Protein AF-A0A7S0DV87-F1 (afdb_monomer_lite)

Sequence (218 aa):
MYSRQAENHSQGQARVKGPPFKQASEEVERLWGIASEWQDASKIEAVREDAELAVRAKHALEACFNDISELHGKVDSLYKKAIEPDPELQTYGPAMKEKVLNLHKRYTELKEWSEKLKQNMQEIFLVAKEADEQKKRQRILEEQQMREEEEARQIREKQIEEEMKAKRLQEEEEKKQREEKEKQQYLEHARAKLLEAEERERSTVKGEVTATSSTSAA

Organism: NCBI:txid3032

Structure (mmCIF, N/CA/C/O backbone):
data_AF-A0A7S0DV87-F1
#
_entry.id   AF-A0A7S0DV87-F1
#
loop_
_atom_site.group_PDB
_atom_site.id
_atom_site.type_symbol
_atom_site.label_atom_id
_atom_site.label_alt_id
_atom_site.label_comp_id
_atom_site.label_asym_id
_atom_site.label_entity_id
_atom_site.label_seq_id
_atom_site.pdbx_PDB_ins_code
_atom_site.Cartn_x
_atom_site.Cartn_y
_atom_site.Cartn_z
_atom_site.occupancy
_atom_site.B_iso_or_equiv
_atom_site.auth_seq_id
_atom_site.auth_comp_id
_atom_site.auth_asym_id
_atom_site.auth_atom_id
_atom_site.pdbx_PDB_model_num
ATOM 1 N N . MET A 1 1 ? -17.401 57.621 52.663 1.00 37.25 1 MET A N 1
ATOM 2 C CA . MET A 1 1 ? -15.925 57.683 52.641 1.00 37.25 1 MET A CA 1
ATOM 3 C C . MET A 1 1 ? -15.411 56.405 51.984 1.00 37.25 1 MET A C 1
ATOM 5 O O . MET A 1 1 ? -15.824 55.358 52.451 1.00 37.25 1 MET A O 1
ATOM 9 N N . TYR A 1 2 ? -14.662 56.561 50.875 1.00 34.19 2 TYR A N 1
ATOM 10 C CA . TYR A 1 2 ? -13.618 55.717 50.227 1.00 34.19 2 TYR A CA 1
ATOM 11 C C . TYR A 1 2 ? -13.579 54.191 50.498 1.00 34.19 2 TYR A C 1
ATOM 13 O O . TYR A 1 2 ? -13.732 53.785 51.636 1.00 34.19 2 TYR A O 1
ATOM 21 N N . SER A 1 3 ? -13.269 53.256 49.585 1.00 43.47 3 SER A N 1
ATOM 22 C CA . SER A 1 3 ? -12.732 53.215 48.203 1.00 43.47 3 SER A CA 1
ATOM 23 C C . SER A 1 3 ? -12.896 51.752 47.713 1.00 43.47 3 SER A C 1
ATOM 25 O O . SER A 1 3 ? -12.718 50.843 48.515 1.00 43.47 3 SER A O 1
ATOM 27 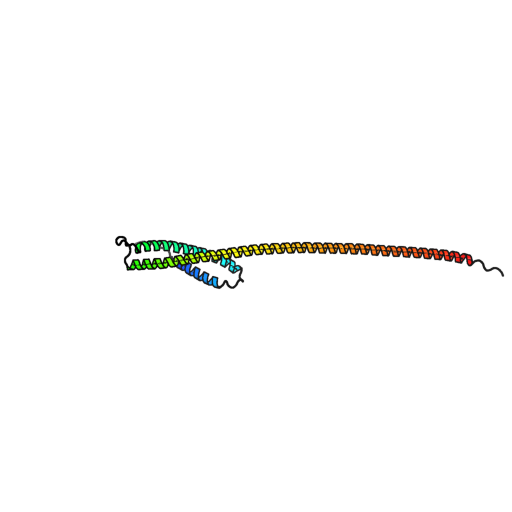N N . ARG A 1 4 ? -13.466 51.466 46.532 1.00 44.84 4 ARG A N 1
ATOM 28 C CA . ARG A 1 4 ? -12.823 51.058 45.250 1.00 44.84 4 ARG A CA 1
ATOM 29 C C . ARG A 1 4 ? -11.641 50.060 45.287 1.00 44.84 4 ARG A C 1
ATOM 31 O O . ARG A 1 4 ? -10.670 50.297 45.989 1.00 44.84 4 ARG A O 1
ATOM 38 N N . GLN A 1 5 ? -11.710 49.133 44.310 1.00 40.84 5 GLN A N 1
ATOM 39 C CA . GLN A 1 5 ? -10.735 48.160 43.752 1.00 40.84 5 GLN A CA 1
ATOM 40 C C . GLN A 1 5 ? -10.934 46.721 44.276 1.00 40.84 5 GLN A C 1
ATOM 42 O O . GLN A 1 5 ? -10.948 46.504 45.475 1.00 40.84 5 GLN A O 1
ATOM 47 N N . ALA A 1 6 ? -11.173 45.698 43.448 1.00 40.41 6 ALA A N 1
ATOM 48 C CA . ALA A 1 6 ? -10.598 45.442 42.129 1.00 40.41 6 ALA A CA 1
ATOM 49 C C . ALA A 1 6 ? -11.609 44.957 41.067 1.00 40.41 6 ALA A C 1
ATOM 51 O O . ALA A 1 6 ? -12.515 44.171 41.336 1.00 40.41 6 ALA A O 1
ATOM 52 N N . GLU A 1 7 ? -11.389 45.440 39.845 1.00 39.19 7 GLU A N 1
ATOM 53 C CA . GLU A 1 7 ? -11.908 44.914 38.586 1.00 39.19 7 GLU A CA 1
ATOM 54 C C . GLU A 1 7 ? -11.130 43.670 38.131 1.00 39.19 7 GLU A C 1
ATOM 56 O O . GLU A 1 7 ? -9.972 43.471 38.499 1.00 39.19 7 GLU A O 1
ATOM 61 N N . ASN A 1 8 ? -11.766 42.961 37.192 1.00 40.41 8 ASN A N 1
ATOM 62 C CA . ASN A 1 8 ? -11.241 41.956 36.266 1.00 40.41 8 ASN A CA 1
ATOM 63 C C . ASN A 1 8 ? -11.082 40.540 36.828 1.00 40.41 8 ASN A C 1
ATOM 65 O O . ASN A 1 8 ? -10.256 40.306 37.698 1.00 40.41 8 ASN A O 1
ATOM 69 N N . HIS A 1 9 ? -11.831 39.588 36.253 1.00 34.78 9 HIS A N 1
ATOM 70 C CA . HIS A 1 9 ? -11.282 38.466 35.474 1.00 34.78 9 HIS A CA 1
ATOM 71 C C . HIS A 1 9 ? -12.406 37.717 34.716 1.00 34.78 9 HIS A C 1
ATOM 73 O O . HIS A 1 9 ? -13.320 37.175 35.325 1.00 34.78 9 HIS A O 1
ATOM 79 N N . SER A 1 10 ? -12.264 37.674 33.379 1.00 36.53 10 SER A N 1
ATOM 80 C CA . SER A 1 10 ? -12.582 36.543 32.478 1.00 36.53 10 SER A CA 1
ATOM 81 C C . SER A 1 10 ? -14.057 36.089 32.411 1.00 36.53 10 SER A C 1
ATOM 83 O O . SER A 1 10 ? -14.534 35.307 33.219 1.00 36.53 10 SER A O 1
ATOM 85 N N . GLN A 1 11 ? -14.867 36.559 31.453 1.00 41.19 11 GLN A N 1
ATOM 86 C CA . GLN A 1 11 ? -14.963 35.995 30.090 1.00 41.19 11 GLN A CA 1
ATOM 87 C C . GLN A 1 11 ? -14.221 34.666 29.894 1.00 41.19 11 GLN A C 1
ATOM 89 O O . GLN A 1 11 ? -13.001 34.633 29.758 1.00 41.19 11 GLN A O 1
ATOM 94 N N . GLY A 1 12 ? -14.988 33.581 29.840 1.00 33.69 12 GLY A N 1
ATOM 95 C CA . GLY A 1 12 ? -14.502 32.243 29.539 1.00 33.69 12 GLY A CA 1
ATOM 96 C C . GLY A 1 12 ? -15.617 31.225 29.724 1.00 33.69 12 GLY A C 1
ATOM 97 O O . GLY A 1 12 ? -15.593 30.451 30.673 1.00 33.69 12 GLY A O 1
ATOM 98 N N . GLN A 1 13 ? -16.622 31.238 28.841 1.00 34.94 13 GLN A N 1
ATOM 99 C CA . GLN A 1 13 ? -17.504 30.082 28.679 1.00 34.94 13 GLN A CA 1
ATOM 100 C C . GLN A 1 13 ? -16.621 28.884 28.315 1.00 34.94 13 GLN A C 1
ATOM 102 O O . GLN A 1 13 ? -16.227 28.712 27.161 1.00 34.94 13 GLN A O 1
ATOM 107 N N . ALA A 1 14 ? -16.277 28.069 29.308 1.00 36.28 14 ALA A N 1
ATOM 108 C CA . ALA A 1 14 ? -15.690 26.769 29.077 1.00 36.28 14 ALA A CA 1
ATOM 109 C C . ALA A 1 14 ? -16.720 25.952 28.288 1.00 36.28 14 ALA A C 1
ATOM 111 O O . ALA A 1 14 ? -17.709 25.471 28.840 1.00 36.28 14 ALA A O 1
ATOM 112 N N . ARG A 1 15 ? -16.509 25.829 26.971 1.00 40.53 15 ARG A N 1
ATOM 113 C CA . ARG A 1 15 ? -17.117 24.773 26.159 1.00 40.53 15 ARG A CA 1
ATOM 114 C C . ARG A 1 15 ? -16.727 23.459 26.824 1.00 40.53 15 ARG A C 1
ATOM 116 O O . ARG A 1 15 ? -15.608 22.980 26.650 1.00 40.53 15 ARG A O 1
ATOM 123 N N . VAL A 1 16 ? -17.635 22.910 27.623 1.00 38.88 16 VAL A N 1
ATOM 124 C CA . VAL A 1 16 ? -17.527 21.556 28.154 1.00 38.88 16 VAL A CA 1
ATOM 125 C C . VAL A 1 16 ? -17.499 20.649 26.930 1.00 38.88 16 VAL A C 1
ATOM 127 O O . VAL A 1 16 ? -18.519 20.460 26.266 1.00 38.88 16 VAL A O 1
ATOM 130 N N . LYS A 1 17 ? -16.303 20.178 26.557 1.00 46.66 17 LYS A N 1
ATOM 131 C CA . LYS A 1 17 ? -16.146 19.144 25.536 1.00 46.66 17 LYS A CA 1
ATOM 132 C C . LYS A 1 17 ? -17.020 17.977 25.988 1.00 46.66 17 LYS A C 1
ATOM 134 O O . LYS A 1 17 ? -16.895 17.521 27.124 1.00 46.66 17 LYS A O 1
ATOM 139 N N . GLY A 1 18 ? -17.966 17.576 25.140 1.00 47.66 18 GLY A N 1
ATOM 140 C CA . GLY A 1 18 ? -18.807 16.415 25.408 1.00 47.66 18 GLY A CA 1
ATOM 141 C C . GLY A 1 18 ? -17.953 15.160 25.634 1.00 47.66 18 GLY A C 1
ATOM 142 O O . GLY A 1 18 ? -16.751 15.184 25.362 1.00 47.66 18 GLY A O 1
ATOM 143 N N . PRO A 1 19 ? -18.552 14.063 26.126 1.00 47.03 19 PRO A N 1
ATOM 144 C CA . PRO A 1 19 ? -17.834 12.810 26.329 1.00 47.03 19 PRO A CA 1
ATOM 145 C C . PRO A 1 19 ? -17.062 12.425 25.054 1.00 47.03 19 PRO A C 1
ATOM 147 O O . PRO A 1 19 ? -17.606 12.631 23.963 1.00 47.03 19 PRO A O 1
ATOM 150 N N . PRO A 1 20 ? -15.851 11.844 25.162 1.00 54.50 20 PRO A N 1
ATOM 151 C CA . PRO A 1 20 ? -15.002 11.490 24.012 1.00 54.50 20 PRO A CA 1
ATOM 152 C C . PRO A 1 20 ? -15.735 10.636 22.964 1.00 54.50 20 PRO A C 1
ATOM 154 O O . PRO A 1 20 ? -15.444 10.709 21.776 1.00 54.50 20 PRO A O 1
ATOM 157 N N . PHE A 1 21 ? -16.782 9.928 23.390 1.00 43.91 21 PHE A N 1
ATOM 158 C CA . PHE A 1 21 ? -17.700 9.171 22.546 1.00 43.91 21 PHE A CA 1
ATOM 159 C C . PHE A 1 21 ? -18.408 9.983 21.452 1.00 43.91 21 PHE A C 1
ATOM 161 O O . PHE A 1 21 ? -18.620 9.458 20.367 1.00 43.91 21 PHE A O 1
ATOM 168 N N . LYS A 1 22 ? -18.790 11.245 21.704 1.00 51.59 22 LYS A N 1
ATOM 169 C CA . LYS A 1 22 ? -19.450 12.065 20.670 1.00 51.59 22 LYS A CA 1
ATOM 170 C C . LYS A 1 22 ? -18.474 12.480 19.577 1.00 51.59 22 LYS A C 1
ATOM 172 O O . LYS A 1 22 ? -18.826 12.409 18.410 1.00 51.59 22 LYS A O 1
ATOM 177 N N . GLN A 1 23 ? -17.250 12.841 19.959 1.00 53.75 23 GLN A N 1
ATOM 178 C CA . GLN A 1 23 ? -16.200 13.165 18.994 1.00 53.75 23 GLN A CA 1
ATOM 179 C C . GLN A 1 23 ? -15.812 11.931 18.178 1.00 53.75 23 GLN A C 1
ATOM 181 O O . GLN A 1 23 ? -15.773 12.008 16.959 1.00 53.75 23 GLN A O 1
ATOM 186 N N . ALA A 1 24 ? -15.651 10.776 18.830 1.00 50.06 24 ALA A N 1
ATOM 187 C CA . ALA A 1 24 ? -15.399 9.516 18.139 1.00 50.06 24 ALA A CA 1
ATOM 188 C C . ALA A 1 24 ? -16.551 9.112 17.200 1.00 50.06 24 ALA A C 1
ATOM 190 O O . ALA A 1 24 ? -16.302 8.656 16.092 1.00 50.06 24 ALA A O 1
ATOM 191 N N . SER A 1 25 ? -17.809 9.310 17.608 1.00 51.94 25 SER A N 1
ATOM 192 C CA . SER A 1 25 ? -18.987 9.009 16.783 1.00 51.94 25 SER A CA 1
ATOM 193 C C . SER A 1 25 ? -19.073 9.898 15.540 1.00 51.94 25 SER A C 1
ATOM 195 O O . SER A 1 25 ? -19.318 9.388 14.452 1.00 51.94 25 SER A O 1
ATOM 197 N N . GLU A 1 26 ? -18.853 11.206 15.690 1.00 60.16 26 GLU A N 1
ATOM 198 C CA . GLU A 1 26 ? -18.841 12.161 14.571 1.00 60.16 26 GLU A CA 1
ATOM 199 C C . GLU A 1 26 ? -17.688 11.863 13.596 1.00 60.16 26 GLU A C 1
ATOM 201 O O . GLU A 1 26 ? -17.836 11.973 12.378 1.00 60.16 26 GLU A O 1
ATOM 206 N N . GLU A 1 27 ? -16.538 11.437 14.120 1.00 56.12 27 GLU A N 1
ATOM 207 C CA . GLU A 1 27 ? -15.368 11.087 13.317 1.00 56.12 27 GLU A CA 1
ATOM 208 C C . GLU A 1 27 ? -15.569 9.755 12.574 1.00 56.12 27 GLU A C 1
ATOM 210 O O . GLU A 1 27 ? -15.249 9.664 11.391 1.00 56.12 27 GLU A O 1
ATOM 215 N N . VAL A 1 28 ? -16.207 8.761 13.203 1.00 56.69 28 VAL A N 1
ATOM 216 C CA . VAL A 1 28 ? -16.588 7.483 12.571 1.00 56.69 28 VAL A CA 1
ATOM 217 C C . VAL A 1 28 ? -17.650 7.666 11.480 1.00 56.69 28 VAL A C 1
ATOM 219 O O . VAL A 1 28 ? -17.510 7.080 10.407 1.00 56.69 28 VAL A O 1
ATOM 222 N N . GLU A 1 29 ? -18.676 8.496 11.692 1.00 59.41 29 GLU A N 1
ATOM 223 C CA . GLU A 1 29 ? -19.675 8.803 10.651 1.00 59.41 29 GLU A CA 1
ATOM 224 C C . GLU A 1 29 ? -19.038 9.490 9.438 1.00 59.41 29 GLU A C 1
ATOM 226 O O . GLU A 1 29 ? -19.327 9.138 8.291 1.00 59.41 29 GLU A O 1
ATOM 231 N N . ARG A 1 30 ? -18.110 10.422 9.678 1.00 62.09 30 ARG A N 1
ATOM 232 C CA . ARG A 1 30 ? -17.349 11.074 8.609 1.00 62.09 30 ARG A CA 1
ATOM 233 C C . ARG A 1 30 ? -16.509 10.069 7.814 1.00 62.09 30 ARG A C 1
ATOM 235 O O . ARG A 1 30 ? -16.471 10.142 6.588 1.00 62.09 30 ARG A O 1
ATOM 242 N N . LEU A 1 31 ? -15.859 9.129 8.496 1.00 56.16 31 LEU A N 1
ATOM 243 C CA . LEU A 1 31 ? -15.045 8.082 7.873 1.00 56.16 31 LEU A CA 1
ATOM 244 C C . LEU A 1 31 ? -15.878 7.103 7.040 1.00 56.16 31 LEU A C 1
ATOM 246 O O . LEU A 1 31 ? -15.435 6.675 5.975 1.00 56.16 31 LEU A O 1
ATOM 250 N N . TRP A 1 32 ? -17.097 6.791 7.484 1.00 57.84 32 TRP A N 1
ATOM 251 C CA . TRP A 1 32 ? -18.027 5.954 6.726 1.00 57.84 32 TRP A CA 1
ATOM 252 C C . TRP A 1 32 ? -18.494 6.633 5.433 1.00 57.84 32 TRP A C 1
ATOM 254 O O . TRP A 1 32 ? -18.591 5.982 4.393 1.00 57.84 32 TRP A O 1
ATOM 264 N N . GLY A 1 33 ? -18.741 7.947 5.475 1.00 54.91 33 GLY A N 1
ATOM 265 C CA . GLY A 1 33 ? -19.060 8.735 4.280 1.00 54.91 33 GLY A CA 1
ATOM 266 C C . GLY A 1 33 ? -17.941 8.678 3.239 1.00 54.91 33 GLY A C 1
ATOM 267 O O . GLY A 1 33 ? -18.203 8.433 2.064 1.00 54.91 33 GLY A O 1
ATOM 268 N N . ILE A 1 34 ? -16.691 8.785 3.690 1.00 56.12 34 ILE A N 1
ATOM 269 C CA . ILE A 1 34 ? -15.511 8.713 2.822 1.00 56.12 34 ILE A CA 1
ATOM 270 C C . ILE A 1 34 ? -15.372 7.315 2.210 1.00 56.12 34 ILE A C 1
ATOM 272 O O . ILE A 1 34 ? -15.187 7.219 1.007 1.00 56.12 34 ILE A O 1
ATOM 276 N N . ALA A 1 35 ? -15.571 6.234 2.974 1.00 51.34 35 ALA A N 1
ATOM 277 C CA . ALA A 1 35 ? -15.495 4.856 2.464 1.00 51.34 35 ALA A CA 1
ATOM 278 C C . ALA A 1 35 ? -16.468 4.555 1.301 1.00 51.34 35 ALA A C 1
ATOM 280 O O . ALA A 1 35 ? -16.217 3.650 0.504 1.00 51.34 35 ALA A O 1
ATOM 281 N N . SER A 1 36 ? -17.564 5.314 1.174 1.00 52.75 36 SER A N 1
ATOM 282 C CA . SER A 1 36 ? -18.517 5.176 0.064 1.00 52.75 36 SER A CA 1
ATOM 283 C C . SER A 1 36 ? -18.034 5.798 -1.256 1.00 52.75 36 SER A C 1
ATOM 285 O O . SER A 1 36 ? -18.487 5.392 -2.323 1.00 52.75 36 SER A O 1
ATOM 287 N N . GLU A 1 37 ? -17.064 6.716 -1.203 1.00 49.81 37 GLU A N 1
ATOM 288 C CA . GLU A 1 37 ? -16.477 7.391 -2.372 1.00 49.81 37 GLU A CA 1
ATOM 289 C C . GLU A 1 37 ? -15.274 6.630 -2.970 1.00 49.81 37 GLU A C 1
ATOM 291 O O . GLU A 1 37 ? -14.732 7.021 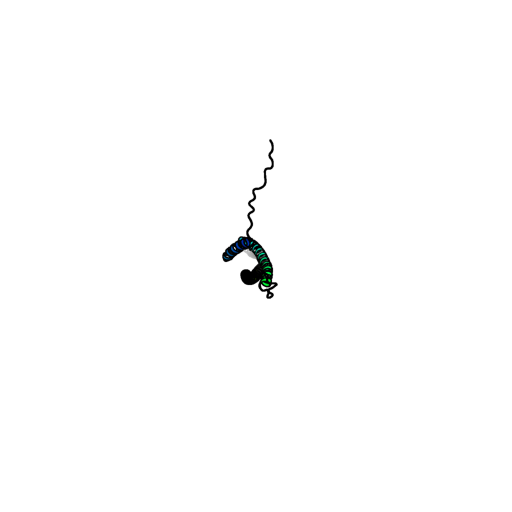-4.001 1.00 49.81 37 GLU A O 1
ATOM 296 N N . TRP A 1 38 ? -14.879 5.494 -2.381 1.00 48.59 38 TRP A N 1
ATOM 297 C CA . TRP A 1 38 ? -13.701 4.697 -2.773 1.00 48.59 38 TRP A CA 1
ATOM 298 C C . TRP A 1 38 ? -13.877 3.916 -4.090 1.00 48.59 38 TRP A C 1
ATOM 300 O O . TRP A 1 38 ? -13.025 3.102 -4.448 1.00 48.59 38 TRP A O 1
ATOM 310 N N . GLN A 1 39 ? -14.972 4.140 -4.824 1.00 51.75 39 GLN A N 1
ATOM 311 C CA . GLN A 1 39 ? -15.222 3.504 -6.121 1.00 51.75 39 GLN A CA 1
ATOM 312 C C . GLN A 1 39 ? -14.532 4.206 -7.304 1.00 51.75 39 GLN A C 1
ATOM 314 O O . GLN A 1 39 ? -14.405 3.582 -8.354 1.00 51.75 39 GLN A O 1
ATOM 319 N N . ASP A 1 40 ? -14.024 5.437 -7.146 1.00 46.81 40 ASP A N 1
ATOM 320 C CA . ASP A 1 40 ? -13.380 6.189 -8.235 1.00 46.81 40 ASP A CA 1
ATOM 321 C C . ASP A 1 40 ? -11.869 6.382 -8.011 1.00 46.81 40 ASP A C 1
ATOM 323 O O . ASP A 1 40 ? -11.399 7.259 -7.287 1.00 46.81 40 ASP A O 1
ATOM 327 N N . ALA A 1 41 ? -11.074 5.552 -8.688 1.00 45.34 41 ALA A N 1
ATOM 328 C CA . ALA A 1 41 ? -9.620 5.442 -8.547 1.00 45.34 41 ALA A CA 1
ATOM 329 C C . ALA A 1 41 ? -8.795 6.579 -9.205 1.00 45.34 41 ALA A C 1
ATOM 331 O O . ALA A 1 41 ? -7.616 6.389 -9.505 1.00 45.34 41 ALA A O 1
ATOM 332 N N . SER A 1 42 ? -9.368 7.762 -9.458 1.00 45.47 42 SER A N 1
ATOM 333 C CA . SER A 1 42 ? -8.743 8.801 -10.298 1.00 45.47 42 SER A CA 1
ATOM 334 C C . SER A 1 42 ? -8.132 10.003 -9.557 1.00 45.47 42 SER A C 1
ATOM 336 O O . SER A 1 42 ? -7.804 11.001 -10.197 1.00 45.47 42 SER A O 1
ATOM 338 N N . LYS A 1 43 ? -7.931 9.953 -8.232 1.00 43.50 43 LYS A N 1
ATOM 339 C CA . LYS A 1 43 ? -7.357 11.081 -7.465 1.00 43.50 43 LYS A CA 1
ATOM 340 C C . LYS A 1 43 ? -6.183 10.656 -6.584 1.00 43.50 43 LYS A C 1
ATOM 342 O O . LYS A 1 43 ? -6.337 10.330 -5.416 1.00 43.50 43 LYS A O 1
ATOM 347 N N . ILE A 1 44 ? -4.980 10.713 -7.145 1.00 44.06 44 ILE A N 1
ATOM 348 C CA . ILE A 1 44 ? -3.723 10.335 -6.474 1.00 44.06 44 ILE A CA 1
ATOM 349 C C . ILE A 1 44 ? -3.370 11.278 -5.298 1.00 44.06 44 ILE A C 1
ATOM 351 O O . ILE A 1 44 ? -2.690 10.855 -4.367 1.00 44.06 44 ILE A O 1
ATOM 355 N N . GLU A 1 45 ? -3.879 12.517 -5.278 1.00 37.06 45 GLU A N 1
ATOM 356 C CA . GLU A 1 45 ? -3.767 13.412 -4.110 1.00 37.06 45 GLU A CA 1
ATOM 357 C C . GLU A 1 45 ? -4.790 13.104 -3.004 1.00 37.06 45 GLU A C 1
ATOM 359 O O . GLU A 1 45 ? -4.438 13.207 -1.830 1.00 37.06 45 GLU A O 1
ATOM 364 N N . ALA A 1 46 ? -5.991 12.618 -3.352 1.00 37.25 46 ALA A N 1
ATOM 365 C CA . ALA A 1 46 ? -6.962 12.137 -2.365 1.00 37.25 46 ALA A CA 1
ATOM 366 C C . ALA A 1 46 ? -6.389 10.936 -1.601 1.00 37.25 46 ALA A C 1
ATOM 368 O O . ALA A 1 46 ? -6.360 10.955 -0.383 1.00 37.25 46 ALA A O 1
ATOM 369 N N . VAL A 1 47 ? -5.736 9.994 -2.294 1.00 45.00 47 VAL A N 1
ATOM 370 C CA . VAL A 1 47 ? -5.103 8.808 -1.678 1.00 45.00 47 VAL A CA 1
ATOM 371 C C . VAL A 1 47 ? -4.080 9.154 -0.578 1.00 45.00 47 VAL A C 1
ATOM 373 O O . VAL A 1 47 ? -3.911 8.381 0.365 1.00 45.00 47 VAL A O 1
ATOM 376 N N . ARG A 1 48 ? -3.389 10.303 -0.656 1.00 43.31 48 ARG A N 1
ATOM 377 C CA . ARG A 1 48 ? -2.404 10.711 0.363 1.00 43.31 48 ARG A CA 1
ATOM 378 C C . ARG A 1 48 ? -3.063 11.348 1.588 1.00 43.31 48 ARG A C 1
ATOM 380 O O . ARG A 1 48 ? -2.700 10.993 2.709 1.00 43.31 48 ARG A O 1
ATOM 387 N N . GLU A 1 49 ? -4.028 12.244 1.387 1.00 46.09 49 GLU A N 1
ATOM 388 C CA . GLU A 1 49 ? -4.835 12.792 2.488 1.00 46.09 49 GLU A CA 1
ATOM 389 C C . GLU A 1 49 ? -5.687 11.696 3.150 1.00 46.09 49 GLU A C 1
ATOM 391 O O . GLU A 1 49 ? -5.785 11.649 4.377 1.00 46.09 49 GLU A O 1
ATOM 396 N N . ASP A 1 50 ? -6.193 10.749 2.360 1.00 58.75 50 ASP A N 1
ATOM 397 C CA . ASP A 1 50 ? -6.970 9.588 2.794 1.00 58.75 50 ASP A CA 1
ATOM 398 C C . ASP A 1 50 ? -6.127 8.606 3.613 1.00 58.75 50 ASP A C 1
ATOM 400 O O . ASP A 1 50 ? -6.620 8.045 4.589 1.00 58.75 50 ASP A O 1
ATOM 404 N N . ALA A 1 51 ? -4.840 8.431 3.293 1.00 61.94 51 ALA A N 1
ATOM 405 C CA . ALA A 1 51 ? -3.933 7.606 4.090 1.00 61.94 51 ALA A CA 1
ATOM 406 C C . ALA A 1 51 ? -3.648 8.228 5.467 1.00 61.94 51 ALA A C 1
ATOM 408 O O . ALA A 1 51 ? -3.701 7.540 6.488 1.00 61.94 51 ALA A O 1
ATOM 409 N N . GLU A 1 52 ? -3.390 9.537 5.531 1.00 63.72 52 GLU A N 1
ATOM 410 C CA . GLU A 1 52 ? -3.214 10.243 6.807 1.00 63.72 52 GLU A CA 1
ATOM 411 C C . GLU A 1 52 ? -4.507 10.271 7.630 1.00 63.72 52 GLU A C 1
ATOM 413 O O . GLU A 1 52 ? -4.477 10.216 8.864 1.00 63.72 52 GLU A O 1
ATOM 418 N N . LEU A 1 53 ? -5.656 10.361 6.963 1.00 67.25 53 LEU A N 1
ATOM 419 C CA . LEU A 1 53 ? -6.968 10.305 7.590 1.00 67.25 53 LEU A CA 1
ATOM 420 C C . LEU A 1 53 ? -7.289 8.888 8.095 1.00 67.25 53 LEU A C 1
ATOM 422 O O . LEU A 1 53 ? -7.762 8.748 9.219 1.00 67.25 53 LEU A O 1
ATOM 426 N N . ALA A 1 54 ? -6.934 7.841 7.347 1.00 69.12 54 ALA A N 1
ATOM 427 C CA . ALA A 1 54 ? -7.060 6.444 7.764 1.00 69.12 54 ALA A CA 1
ATOM 428 C C . ALA A 1 54 ? -6.155 6.107 8.960 1.00 69.12 54 ALA A C 1
ATOM 430 O O . ALA A 1 54 ? -6.567 5.389 9.870 1.00 69.12 54 ALA A O 1
ATOM 431 N N . VAL A 1 55 ? -4.938 6.658 9.013 1.00 72.38 55 VAL A N 1
ATOM 432 C CA . VAL A 1 55 ? -4.050 6.517 10.180 1.00 72.38 55 VAL A CA 1
ATOM 433 C C . VAL A 1 55 ? -4.630 7.235 11.401 1.00 72.38 55 VAL A C 1
ATOM 435 O O . VAL A 1 55 ? -4.646 6.670 12.495 1.00 72.38 55 VAL A O 1
ATOM 438 N N . ARG A 1 56 ? -5.161 8.453 11.233 1.00 73.81 56 ARG A N 1
ATOM 439 C CA . ARG A 1 56 ? -5.839 9.182 12.320 1.00 73.81 56 ARG A CA 1
ATOM 440 C C . ARG A 1 56 ? -7.074 8.438 12.829 1.00 73.81 56 ARG A C 1
ATOM 442 O O . ARG A 1 56 ? -7.217 8.255 14.035 1.00 73.81 56 ARG A O 1
ATOM 449 N N . ALA A 1 57 ? -7.902 7.938 11.917 1.00 74.69 57 ALA A N 1
ATOM 450 C CA . ALA A 1 57 ? -9.057 7.098 12.207 1.00 74.69 57 ALA A CA 1
ATOM 451 C C . ALA A 1 57 ? -8.685 5.853 13.009 1.00 74.69 57 ALA A C 1
ATOM 453 O O . ALA A 1 57 ? -9.317 5.543 14.017 1.00 74.69 57 ALA A O 1
ATOM 454 N N . LYS A 1 58 ? -7.622 5.163 12.586 1.00 79.31 58 LYS A N 1
ATOM 455 C CA . LYS A 1 58 ? -7.094 3.987 13.273 1.00 79.31 58 LYS A CA 1
ATOM 456 C C . LYS A 1 58 ? -6.734 4.309 14.719 1.00 79.31 58 LYS A C 1
ATOM 458 O O . LYS A 1 58 ? -7.161 3.594 15.617 1.00 79.31 58 LYS A O 1
ATOM 463 N N . HIS A 1 59 ? -6.004 5.397 14.956 1.00 81.56 59 HIS A N 1
ATOM 464 C CA . HIS A 1 59 ? -5.635 5.805 16.312 1.00 81.56 59 HIS A CA 1
ATOM 465 C C . HIS A 1 59 ? -6.845 6.195 17.169 1.00 81.56 59 HIS A C 1
ATOM 467 O O . HIS A 1 59 ? -6.899 5.835 18.346 1.00 81.56 59 HIS A O 1
ATOM 473 N N . ALA A 1 60 ? -7.835 6.883 16.592 1.00 81.94 60 ALA A N 1
ATOM 474 C CA . ALA A 1 60 ? -9.079 7.204 17.288 1.00 81.94 60 ALA A CA 1
ATOM 475 C C . ALA A 1 60 ? -9.856 5.932 17.677 1.00 81.94 60 ALA A C 1
ATOM 477 O O . ALA A 1 60 ? -10.317 5.806 18.813 1.00 81.94 60 ALA A O 1
ATOM 478 N N . LEU A 1 61 ? -9.944 4.954 16.771 1.00 83.31 61 LEU A N 1
ATOM 479 C CA . LEU A 1 61 ? -10.574 3.657 17.033 1.00 83.31 61 LEU A CA 1
ATOM 480 C C . LEU A 1 61 ? -9.805 2.840 18.080 1.00 83.31 61 LEU A C 1
ATOM 482 O O . LEU A 1 61 ? -10.422 2.277 18.980 1.00 83.31 61 LEU A O 1
ATOM 486 N N . GLU A 1 62 ? -8.472 2.817 18.021 1.00 86.19 62 GLU A N 1
ATOM 487 C CA . GLU A 1 62 ? -7.624 2.171 19.033 1.00 86.19 62 GLU A CA 1
ATOM 488 C C . GLU A 1 62 ? -7.863 2.758 20.432 1.00 86.19 62 GLU A C 1
ATOM 490 O O . GLU A 1 62 ? -7.998 2.005 21.399 1.00 86.19 62 GLU A O 1
ATOM 495 N N . ALA A 1 63 ? -7.982 4.085 20.544 1.00 86.81 63 ALA A N 1
ATOM 496 C CA . ALA A 1 63 ? -8.343 4.741 21.799 1.00 86.81 63 ALA A CA 1
ATOM 497 C C . ALA A 1 63 ? -9.740 4.314 22.281 1.00 86.81 63 ALA A C 1
ATOM 499 O O . ALA A 1 63 ? -9.897 3.931 23.440 1.00 86.81 63 ALA A O 1
ATOM 500 N N . CYS A 1 64 ? -10.732 4.266 21.385 1.00 86.44 64 CYS A N 1
ATOM 501 C CA . CYS A 1 64 ? -12.081 3.805 21.724 1.00 86.44 64 CYS A CA 1
ATOM 502 C C . CYS A 1 64 ? -12.098 2.350 22.217 1.00 86.44 64 CYS A C 1
ATOM 504 O O . CYS A 1 64 ? -12.818 2.024 23.159 1.00 86.44 64 CYS A O 1
ATOM 506 N N . PHE A 1 65 ? -11.304 1.460 21.615 1.00 89.38 65 PHE A N 1
ATOM 507 C CA . PHE A 1 65 ? -11.205 0.064 22.051 1.00 89.38 65 PHE A CA 1
ATOM 508 C C . PHE A 1 65 ? -10.603 -0.072 23.453 1.00 89.38 65 PHE A C 1
ATOM 510 O O . PHE A 1 65 ? -11.054 -0.911 24.243 1.00 89.38 65 PHE A O 1
ATOM 517 N N . ASN A 1 66 ? -9.625 0.772 23.788 1.00 89.38 66 ASN A N 1
ATOM 518 C CA . ASN A 1 66 ? -9.062 0.826 25.134 1.00 89.38 66 ASN A CA 1
ATOM 519 C C . ASN A 1 66 ? -10.101 1.325 26.148 1.00 89.38 66 ASN A C 1
ATOM 521 O O . ASN A 1 66 ? -10.286 0.686 27.186 1.00 89.38 66 ASN A O 1
ATOM 525 N N . ASP A 1 67 ? -10.845 2.381 25.810 1.00 89.94 67 ASP A N 1
ATOM 526 C CA . ASP A 1 67 ? -11.911 2.923 26.660 1.00 89.94 67 ASP A CA 1
ATOM 527 C C . ASP A 1 67 ? -13.020 1.889 26.912 1.00 89.94 67 ASP A C 1
ATOM 529 O O . ASP A 1 67 ? -13.456 1.698 28.050 1.00 89.94 67 ASP A O 1
ATOM 533 N N . ILE A 1 68 ? -13.456 1.167 25.871 1.00 90.38 68 ILE A N 1
ATOM 534 C CA . ILE A 1 68 ? -14.449 0.086 25.989 1.00 90.38 68 ILE A CA 1
ATOM 535 C C . ILE A 1 68 ? -13.927 -1.021 26.910 1.00 90.38 68 ILE A C 1
ATOM 537 O O . ILE A 1 68 ? -14.672 -1.512 27.761 1.00 90.38 68 ILE A O 1
ATOM 541 N N . SER A 1 69 ? -12.652 -1.394 26.781 1.00 89.31 69 SER A N 1
ATOM 542 C CA . SER A 1 69 ? -12.029 -2.423 27.619 1.00 89.31 69 SER A CA 1
ATOM 543 C C . SER A 1 69 ? -11.957 -2.006 29.092 1.00 89.31 69 SER A C 1
ATOM 545 O O . SER A 1 69 ? -12.287 -2.803 29.975 1.00 89.31 69 SER A O 1
ATOM 547 N N . GLU A 1 70 ? -11.587 -0.754 29.373 1.00 91.12 70 GLU A N 1
ATOM 548 C CA . GLU A 1 70 ? -11.543 -0.214 30.735 1.00 91.12 70 GLU A CA 1
ATOM 549 C C . GLU A 1 70 ? -12.947 -0.131 31.354 1.00 91.12 70 GLU A C 1
ATOM 551 O O . GLU A 1 70 ? -13.174 -0.578 32.485 1.00 91.12 70 GLU A O 1
ATOM 556 N N . LEU A 1 71 ? -13.916 0.403 30.606 1.00 91.00 71 LEU A N 1
ATOM 557 C CA . LEU A 1 71 ? -15.304 0.521 31.049 1.00 91.00 71 LEU A CA 1
ATOM 558 C C . LEU A 1 71 ? -15.939 -0.852 31.277 1.00 91.00 71 LEU A C 1
ATOM 560 O O . LEU A 1 71 ? -16.619 -1.039 32.286 1.00 91.00 71 LEU A O 1
ATOM 564 N N . HIS A 1 72 ? -15.656 -1.836 30.420 1.00 91.50 72 HIS A N 1
ATOM 565 C CA . HIS A 1 72 ? -16.084 -3.214 30.639 1.00 91.50 72 HIS A CA 1
ATOM 566 C C . HIS A 1 72 ? -15.538 -3.762 31.965 1.00 91.50 72 HIS A C 1
ATOM 568 O O . HIS A 1 72 ? -16.280 -4.399 32.705 1.00 91.50 72 HIS A O 1
ATOM 574 N N . GLY A 1 73 ? -14.276 -3.491 32.317 1.00 90.38 73 GLY A N 1
ATOM 575 C CA . GLY A 1 73 ? -13.709 -3.891 33.613 1.00 90.38 73 GLY A CA 1
ATOM 576 C C . GLY A 1 73 ? -14.450 -3.282 34.811 1.00 90.38 73 GLY A C 1
ATOM 577 O O . GLY A 1 73 ? -14.732 -3.971 35.795 1.00 90.38 73 GLY A O 1
ATOM 578 N N . LYS A 1 74 ? -14.841 -2.005 34.710 1.00 93.19 74 LYS A N 1
ATOM 579 C CA . LYS A 1 74 ? -15.652 -1.328 35.739 1.00 93.19 74 LYS A CA 1
ATOM 580 C C . LYS A 1 74 ? -17.049 -1.942 35.844 1.00 93.19 74 LYS A C 1
ATOM 582 O O . LYS A 1 74 ? -17.510 -2.220 36.949 1.00 93.19 74 LYS A O 1
ATOM 587 N N . VAL A 1 75 ? -17.705 -2.194 34.713 1.00 93.31 75 VAL A N 1
ATOM 588 C CA . VAL A 1 75 ? -19.041 -2.808 34.669 1.00 93.31 75 VAL A CA 1
ATOM 589 C C . VAL A 1 75 ? -19.013 -4.251 35.178 1.00 93.31 75 VAL A C 1
ATOM 591 O O . VAL A 1 75 ? -19.919 -4.648 35.903 1.00 93.31 75 VAL A O 1
ATOM 594 N N . ASP A 1 76 ? -17.954 -5.010 34.899 1.00 94.12 76 ASP A N 1
ATOM 595 C CA . ASP A 1 76 ? -17.765 -6.370 35.419 1.00 94.12 76 ASP A CA 1
ATOM 596 C C . ASP A 1 76 ? -17.616 -6.389 36.952 1.00 94.12 76 ASP A C 1
ATOM 598 O O . ASP A 1 76 ? -18.169 -7.251 37.635 1.00 94.12 76 ASP A O 1
ATOM 602 N N . SER A 1 77 ? -16.943 -5.386 37.526 1.00 93.44 77 SER A N 1
ATOM 603 C CA . SER A 1 77 ? -16.878 -5.204 38.983 1.00 93.44 77 SER A CA 1
ATOM 604 C C . SER A 1 77 ? -18.257 -4.920 39.595 1.00 93.44 77 SER A C 1
ATOM 606 O O . SER A 1 77 ? -18.610 -5.499 40.624 1.00 93.44 77 SER A O 1
ATOM 608 N N . LEU A 1 78 ? -19.060 -4.062 38.953 1.00 92.56 78 LEU A N 1
ATOM 609 C CA . LEU A 1 78 ? -20.437 -3.788 39.381 1.00 92.56 78 LEU A CA 1
ATOM 610 C C . LEU A 1 78 ? -21.311 -5.040 39.261 1.00 92.56 78 LEU A C 1
ATOM 612 O O . LEU A 1 78 ? -22.086 -5.331 40.169 1.00 92.56 78 LEU A O 1
ATOM 616 N N . TYR A 1 79 ? -21.163 -5.795 38.173 1.00 93.69 79 TYR A N 1
ATOM 617 C CA . TYR A 1 79 ? -21.885 -7.041 37.943 1.00 93.69 79 TYR A CA 1
ATOM 618 C C . TYR A 1 79 ? -21.633 -8.046 39.064 1.00 93.69 79 TYR A C 1
ATOM 620 O O . TYR A 1 79 ? -22.596 -8.510 39.665 1.00 93.69 79 TYR A O 1
ATOM 628 N N . LYS A 1 80 ? -20.365 -8.295 39.425 1.00 92.69 80 LYS A N 1
ATOM 629 C CA . LYS A 1 80 ? -19.992 -9.193 40.535 1.00 92.69 80 LYS A CA 1
ATOM 630 C C . LYS A 1 80 ? -20.677 -8.808 41.847 1.00 92.69 80 LYS A C 1
ATOM 632 O O . LYS A 1 80 ? -21.251 -9.663 42.506 1.00 92.69 80 LYS A O 1
ATOM 637 N N . LYS A 1 81 ? -20.705 -7.512 42.165 1.00 91.44 81 LYS A N 1
ATOM 638 C CA . LYS A 1 81 ? -21.412 -6.971 43.339 1.00 91.44 81 LYS A CA 1
ATOM 639 C C . LYS A 1 81 ? -22.936 -7.123 43.256 1.00 91.44 81 LYS A C 1
ATOM 641 O O . LYS A 1 81 ? -23.602 -7.292 44.270 1.00 91.44 81 LYS A O 1
ATOM 646 N N . ALA A 1 82 ? -23.508 -7.057 42.055 1.00 89.94 82 ALA A N 1
ATOM 647 C CA . ALA A 1 82 ? -24.946 -7.206 41.833 1.00 89.94 82 ALA A CA 1
ATOM 648 C C . ALA A 1 82 ? -25.422 -8.662 41.910 1.00 89.94 82 ALA A C 1
ATOM 650 O O . ALA A 1 82 ? -26.557 -8.913 42.325 1.00 89.94 82 ALA A O 1
ATOM 651 N N . ILE A 1 83 ? -24.577 -9.619 41.523 1.00 91.94 83 ILE A N 1
ATOM 652 C CA . ILE A 1 83 ? -24.885 -11.052 41.596 1.00 91.94 83 ILE A CA 1
ATOM 653 C C . ILE A 1 83 ? -24.465 -11.708 42.910 1.00 91.94 83 ILE A C 1
ATOM 655 O O . ILE A 1 83 ? -24.637 -12.917 43.022 1.00 91.94 83 ILE A O 1
ATO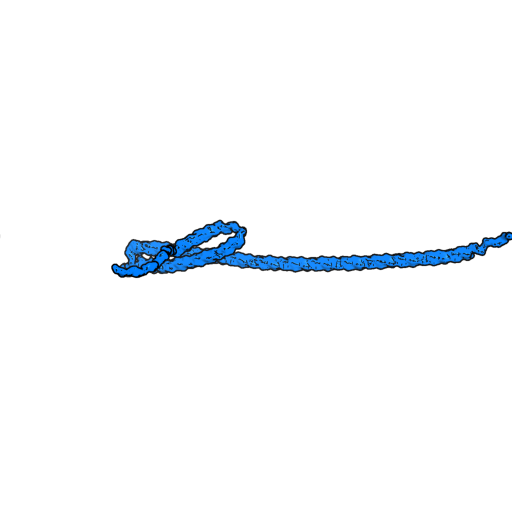M 659 N N . GLU A 1 84 ? -23.960 -10.937 43.878 1.00 90.88 84 GLU A N 1
ATOM 660 C CA . GLU A 1 84 ? -23.512 -11.449 45.174 1.00 90.88 84 GLU A CA 1
ATOM 661 C C . GLU A 1 84 ? -24.605 -12.335 45.811 1.00 90.88 84 GLU A C 1
ATOM 663 O O . GLU A 1 84 ? -25.724 -11.849 46.061 1.00 90.88 84 GLU A O 1
ATOM 668 N N . PRO A 1 85 ? -24.340 -13.648 45.975 1.00 84.50 85 PRO A N 1
ATOM 669 C CA . PRO A 1 85 ? -25.301 -14.577 46.554 1.00 84.50 85 PRO A CA 1
ATOM 670 C C . PRO A 1 85 ? -25.513 -14.340 48.048 1.00 84.50 85 PRO A C 1
ATOM 672 O O . PRO A 1 85 ? -26.599 -14.654 48.536 1.00 84.50 85 PRO A O 1
ATOM 675 N N . ASP A 1 86 ? -24.522 -13.790 48.756 1.00 87.19 86 ASP A N 1
ATOM 676 C CA . ASP A 1 86 ? -24.640 -13.468 50.175 1.00 87.19 86 ASP A CA 1
ATOM 677 C C . ASP A 1 86 ? -25.527 -12.218 50.387 1.00 87.19 86 ASP A C 1
ATOM 679 O O . ASP A 1 86 ? -25.179 -11.120 49.931 1.00 87.19 86 ASP A O 1
ATOM 683 N N . PRO A 1 87 ? -26.678 -12.341 51.078 1.00 80.06 87 PRO A N 1
ATOM 684 C CA . PRO A 1 87 ? -27.557 -11.209 51.361 1.00 80.06 87 PRO A CA 1
ATOM 685 C C . PRO A 1 87 ? -26.891 -10.105 52.191 1.00 80.06 87 PRO A C 1
ATOM 687 O O . PRO A 1 87 ? -27.273 -8.944 52.052 1.00 80.06 87 PRO A O 1
ATOM 690 N N . GLU A 1 88 ? -25.914 -10.437 53.040 1.00 83.69 88 GLU A N 1
ATOM 691 C CA . GLU A 1 88 ? -25.223 -9.462 53.895 1.00 83.69 88 GLU A CA 1
ATOM 692 C C . GLU A 1 88 ? -24.190 -8.635 53.116 1.00 83.69 88 GLU A C 1
ATOM 694 O O . GLU A 1 88 ? -23.889 -7.497 53.482 1.00 83.69 88 GLU A O 1
ATOM 699 N N . LEU A 1 89 ? -23.686 -9.177 52.005 1.00 83.44 89 LEU A N 1
ATOM 700 C CA . LEU A 1 89 ? -22.716 -8.523 51.123 1.00 83.44 89 LEU A CA 1
ATOM 701 C C . LEU A 1 89 ? -23.371 -7.879 49.889 1.00 83.44 89 LEU A C 1
ATOM 703 O O . LEU A 1 89 ? -22.699 -7.196 49.103 1.00 83.44 89 LEU A O 1
ATOM 707 N N . GLN A 1 90 ? -24.687 -8.044 49.717 1.00 82.69 90 GLN A N 1
ATOM 708 C CA . GLN A 1 90 ? -25.420 -7.441 48.611 1.00 82.69 90 GLN A CA 1
ATOM 709 C C . GLN A 1 90 ? -25.368 -5.918 48.664 1.00 82.69 90 GLN A C 1
ATOM 711 O O . GL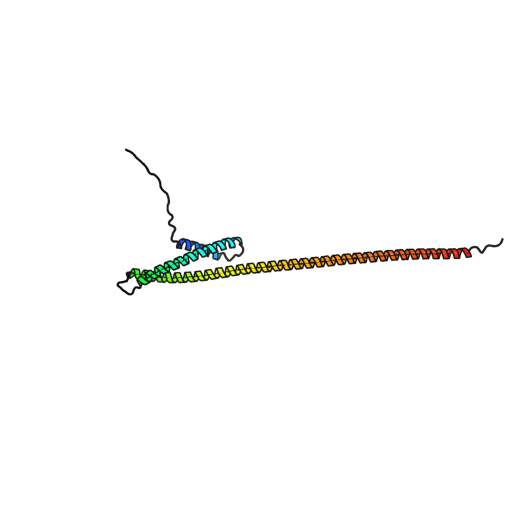N A 1 90 ? -25.878 -5.257 49.565 1.00 82.69 90 GLN A O 1
ATOM 716 N N . THR A 1 91 ? -24.781 -5.340 47.620 1.00 82.88 91 THR A N 1
ATOM 717 C CA . THR A 1 91 ? -24.530 -3.896 47.552 1.00 82.88 91 THR A CA 1
ATOM 718 C C . THR A 1 91 ? -25.674 -3.119 46.896 1.00 82.88 91 THR A C 1
ATOM 720 O O . THR A 1 91 ? -25.742 -1.897 47.022 1.00 82.88 91 THR A O 1
ATOM 723 N N . TYR A 1 92 ? -26.570 -3.799 46.171 1.00 87.06 92 TYR A N 1
ATOM 724 C CA . TYR A 1 92 ? -27.599 -3.170 45.340 1.00 87.06 92 TYR A CA 1
ATOM 725 C C . TYR A 1 92 ? -28.989 -3.750 45.605 1.00 87.06 92 TYR A C 1
ATOM 727 O O . TYR A 1 92 ? -29.183 -4.961 45.566 1.00 87.06 92 TYR A O 1
ATOM 735 N N . GLY A 1 93 ? -29.984 -2.871 45.773 1.00 89.75 93 GLY A N 1
ATOM 736 C CA . GLY A 1 93 ? -31.393 -3.271 45.802 1.00 89.75 93 GLY A CA 1
ATOM 737 C C . GLY A 1 93 ? -31.901 -3.779 44.437 1.00 89.75 93 GLY A C 1
ATOM 738 O O . GLY A 1 93 ? -31.256 -3.525 43.413 1.00 89.75 93 GLY A O 1
ATOM 739 N N . PRO A 1 94 ? -33.082 -4.431 44.377 1.00 87.56 94 PRO A N 1
ATOM 740 C CA . PRO A 1 94 ? -33.569 -5.147 43.189 1.00 87.56 94 PRO A CA 1
ATOM 741 C C . PRO A 1 94 ? -33.576 -4.317 41.896 1.00 87.56 94 PRO A C 1
ATOM 743 O O . PRO A 1 94 ? -33.058 -4.754 40.870 1.00 87.56 94 PRO A O 1
ATOM 746 N N . ALA A 1 95 ? -34.072 -3.077 41.960 1.00 87.88 95 ALA A N 1
ATOM 747 C CA . ALA A 1 95 ? -34.139 -2.186 40.800 1.00 87.88 95 ALA A CA 1
ATOM 748 C C . ALA A 1 95 ? -32.754 -1.753 40.279 1.00 87.88 95 ALA A C 1
ATOM 750 O O . ALA A 1 95 ? -32.593 -1.482 39.090 1.00 87.88 95 ALA A O 1
ATOM 751 N N . MET A 1 96 ? -31.746 -1.655 41.152 1.00 91.38 96 MET A N 1
ATOM 752 C CA . MET A 1 96 ? -30.378 -1.321 40.742 1.00 91.38 96 MET A CA 1
ATOM 753 C C . MET A 1 96 ? -29.639 -2.564 40.240 1.00 91.38 96 MET A C 1
ATOM 755 O O . MET A 1 96 ? -28.927 -2.482 39.243 1.00 91.38 96 MET A O 1
ATOM 759 N N . LYS A 1 97 ? -29.870 -3.721 40.869 1.00 91.25 97 LYS A N 1
ATOM 760 C CA . LYS A 1 97 ? -29.359 -5.017 40.414 1.00 91.25 97 LYS A CA 1
ATOM 761 C C . LYS A 1 97 ? -29.745 -5.276 38.958 1.00 91.25 97 LYS A C 1
ATOM 763 O O . LYS A 1 97 ? -28.867 -5.518 38.139 1.00 91.25 97 LYS A O 1
ATOM 768 N N . GLU A 1 98 ? -31.017 -5.117 38.600 1.00 92.00 98 GLU A N 1
ATOM 769 C CA . GLU A 1 98 ? -31.481 -5.298 37.218 1.00 92.00 98 GLU A CA 1
ATOM 770 C C . GLU A 1 98 ? -30.812 -4.327 36.226 1.00 92.00 98 GLU A C 1
ATOM 772 O O . GLU A 1 98 ? -30.423 -4.721 35.125 1.00 92.00 98 GLU A O 1
ATOM 777 N N . LYS A 1 99 ? -30.602 -3.063 36.620 1.00 93.50 99 LYS A N 1
ATOM 778 C CA . LYS A 1 99 ? -29.882 -2.081 35.791 1.00 93.50 99 LYS A CA 1
ATOM 779 C C . LYS A 1 99 ? -28.433 -2.489 35.549 1.00 93.50 99 LYS A C 1
ATOM 781 O O . LYS A 1 99 ? -27.963 -2.376 34.421 1.00 93.50 99 LYS A O 1
ATOM 786 N N . VAL A 1 100 ? -27.740 -2.966 36.581 1.00 93.56 100 VAL A N 1
ATOM 787 C CA . VAL A 1 100 ? -26.347 -3.421 36.473 1.00 93.56 100 VAL A CA 1
ATOM 788 C C . VAL A 1 100 ? -26.246 -4.680 35.608 1.00 93.56 100 VAL A C 1
ATOM 790 O O . VAL A 1 100 ? -25.365 -4.747 34.756 1.00 93.56 100 VAL A O 1
ATOM 793 N N . LEU A 1 101 ? -27.173 -5.632 35.755 1.00 92.62 101 LEU A N 1
ATOM 794 C CA . LEU A 1 101 ? -27.243 -6.829 34.908 1.00 92.62 101 LEU A CA 1
ATOM 795 C C . LEU A 1 101 ? -27.450 -6.465 33.428 1.00 92.62 101 LEU A C 1
ATOM 797 O O . LEU A 1 101 ? -26.724 -6.945 32.558 1.00 92.62 101 LEU A O 1
ATOM 801 N N . ASN A 1 102 ? -28.393 -5.564 33.138 1.00 94.31 102 ASN A N 1
ATOM 802 C CA . ASN A 1 102 ? -28.639 -5.087 31.776 1.00 94.31 102 ASN A CA 1
ATOM 803 C C . ASN A 1 102 ? -27.453 -4.295 31.206 1.00 94.31 102 ASN A C 1
ATOM 805 O O . ASN A 1 102 ? -27.146 -4.410 30.019 1.00 94.31 102 ASN A O 1
ATOM 809 N N . LEU A 1 103 ? -26.783 -3.491 32.037 1.00 93.25 103 LEU A N 1
ATOM 810 C CA . LEU A 1 103 ? -25.589 -2.749 31.639 1.00 93.25 103 LEU A CA 1
ATOM 811 C C . LEU A 1 103 ? -24.439 -3.696 31.286 1.00 93.25 103 LEU A C 1
ATOM 813 O O . LEU A 1 103 ? -23.790 -3.490 30.263 1.00 93.25 103 LEU A O 1
ATOM 817 N N . HIS A 1 104 ? -24.222 -4.736 32.096 1.00 94.38 104 HIS A N 1
ATOM 818 C CA . HIS A 1 104 ? -23.212 -5.764 31.847 1.00 94.38 104 HIS A CA 1
ATOM 819 C C . HIS A 1 104 ? -23.444 -6.466 30.516 1.00 94.38 104 HIS A C 1
ATOM 821 O O . HIS A 1 104 ? -22.557 -6.421 29.669 1.00 94.38 104 HIS A O 1
ATOM 827 N N . LYS A 1 105 ? -24.664 -6.956 30.265 1.00 93.88 105 LYS A N 1
ATOM 828 C CA . LYS A 1 105 ? -25.021 -7.587 28.987 1.00 93.88 105 LYS A CA 1
ATOM 829 C C . LYS A 1 105 ? -24.689 -6.697 27.782 1.00 93.88 105 LYS A C 1
ATOM 831 O O . LYS A 1 105 ? -24.035 -7.145 26.844 1.00 93.88 105 LYS A O 1
ATOM 836 N N . ARG A 1 106 ? -25.087 -5.419 27.826 1.00 91.69 106 ARG A N 1
ATOM 837 C CA . ARG A 1 106 ? -24.809 -4.458 26.742 1.00 91.69 106 ARG A CA 1
ATOM 838 C C . ARG A 1 106 ? -23.314 -4.208 26.549 1.00 91.69 106 ARG A C 1
ATOM 840 O O . ARG A 1 106 ? -22.862 -4.079 25.417 1.00 91.69 106 ARG A O 1
ATOM 847 N N . TYR A 1 107 ? -22.546 -4.127 27.635 1.00 91.75 107 TYR A N 1
ATOM 848 C CA . TYR A 1 107 ? -21.097 -3.940 27.554 1.00 91.75 107 TYR A CA 1
ATOM 849 C C . TYR A 1 107 ? -20.370 -5.184 27.049 1.00 91.75 107 TYR A C 1
ATOM 851 O O . TYR A 1 107 ? -19.376 -5.041 26.342 1.00 91.75 107 TYR A O 1
ATOM 859 N N . THR A 1 108 ? -20.855 -6.384 27.368 1.00 90.50 108 THR A N 1
ATOM 860 C CA . THR A 1 108 ? -20.332 -7.631 26.801 1.00 90.50 108 THR A CA 1
ATOM 861 C C . THR A 1 108 ? -20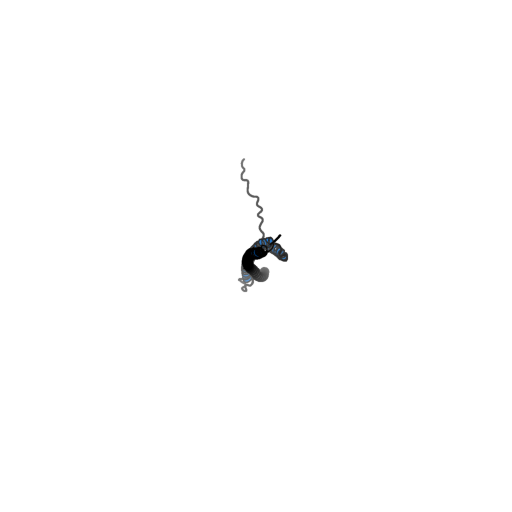.530 -7.657 25.288 1.00 90.50 108 THR A C 1
ATOM 863 O O . THR A 1 108 ? -19.558 -7.840 24.560 1.00 90.50 108 THR A O 1
ATOM 866 N N . GLU A 1 109 ? -21.743 -7.361 24.808 1.00 92.25 109 GLU A N 1
ATOM 867 C CA . GLU A 1 109 ? -22.027 -7.248 23.371 1.00 92.25 109 GLU A CA 1
ATOM 868 C C . GLU A 1 109 ? -21.133 -6.183 22.710 1.00 92.25 109 GLU A C 1
ATOM 870 O O . GLU A 1 109 ? -20.480 -6.453 21.703 1.00 92.25 109 GLU A O 1
ATOM 875 N N . LEU A 1 110 ? -21.029 -4.987 23.302 1.00 89.31 110 LEU A N 1
ATOM 876 C CA . LEU A 1 110 ? -20.173 -3.911 22.788 1.00 89.31 110 LEU A CA 1
ATOM 877 C C . LEU A 1 110 ? -18.698 -4.328 22.710 1.00 89.31 110 LEU A C 1
ATOM 879 O O . LEU A 1 110 ? -18.020 -4.010 21.732 1.00 89.31 110 LEU A O 1
ATOM 883 N N . LYS A 1 111 ? -18.201 -5.054 23.716 1.00 89.25 111 LYS A N 1
ATOM 884 C CA . LYS A 1 111 ? -16.830 -5.564 23.730 1.00 89.25 111 LYS A CA 1
ATOM 885 C C . LYS A 1 111 ? -16.604 -6.568 22.601 1.00 89.25 111 LYS A C 1
ATOM 887 O O . LYS A 1 111 ? -15.625 -6.435 21.872 1.00 89.25 111 LYS A O 1
ATOM 892 N N . GLU A 1 112 ? -17.512 -7.518 22.397 1.00 89.75 112 GLU A N 1
ATOM 893 C CA . GLU A 1 112 ? -17.425 -8.466 21.279 1.00 89.75 112 GLU A CA 1
ATOM 894 C C . GLU A 1 112 ? -17.418 -7.762 19.915 1.00 89.75 112 GLU A C 1
ATOM 896 O O . GLU A 1 112 ? -16.614 -8.102 19.045 1.00 89.75 112 GLU A O 1
ATOM 901 N N . TRP A 1 113 ? -18.274 -6.752 19.728 1.00 88.44 113 TRP A N 1
ATOM 902 C CA . TRP A 1 113 ? -18.282 -5.929 18.515 1.00 88.44 113 TRP A CA 1
ATOM 903 C C . TRP A 1 113 ? -16.973 -5.159 18.327 1.00 88.44 113 TRP A C 1
ATOM 905 O O . TRP A 1 113 ? -16.453 -5.105 17.213 1.00 88.44 113 TRP A O 1
ATOM 915 N N . SER A 1 114 ? -16.414 -4.604 19.404 1.00 87.38 114 SER A N 1
ATOM 916 C CA . SER A 1 114 ? -15.143 -3.880 19.354 1.00 87.38 114 SER A CA 1
ATOM 917 C C . SER A 1 114 ? -13.967 -4.776 18.952 1.00 87.38 114 SER A C 1
ATOM 919 O O . SER A 1 114 ? -13.163 -4.380 18.112 1.00 87.38 114 SER A O 1
ATOM 921 N N . GLU A 1 115 ? -13.905 -6.012 19.456 1.00 90.00 115 GLU A N 1
ATOM 922 C CA . GLU A 1 115 ? -12.866 -6.977 19.075 1.00 90.00 115 GLU A CA 1
ATOM 923 C C . GLU A 1 115 ? -13.005 -7.420 17.613 1.00 90.00 115 GLU A C 1
ATOM 925 O O . GLU A 1 115 ? -12.009 -7.470 16.892 1.00 90.00 115 GLU A O 1
ATOM 930 N N . LYS A 1 116 ? -14.233 -7.655 17.129 1.00 86.62 116 LYS A N 1
ATOM 931 C CA . LYS A 1 116 ? -14.480 -7.935 15.701 1.00 86.62 116 LYS A CA 1
ATOM 932 C C . LYS A 1 116 ? -14.037 -6.774 14.814 1.00 86.62 116 LYS A C 1
ATOM 934 O O . LYS A 1 116 ? -13.373 -6.984 13.804 1.00 86.62 116 LYS A O 1
ATOM 939 N N . LEU A 1 117 ? -14.368 -5.540 15.195 1.00 81.50 117 LEU A N 1
ATOM 940 C CA . LEU A 1 117 ? -13.965 -4.360 14.432 1.00 81.50 117 LEU A CA 1
ATOM 941 C C . LEU A 1 117 ? -12.440 -4.195 14.421 1.00 81.50 117 LEU A C 1
ATOM 943 O O . LEU A 1 117 ? -11.861 -3.878 13.385 1.00 81.50 117 LEU A O 1
ATOM 947 N N . LYS A 1 118 ? -11.781 -4.460 15.552 1.00 85.19 118 LYS A N 1
ATOM 948 C CA . LYS A 1 118 ? -10.321 -4.449 15.669 1.00 85.19 118 LYS A CA 1
ATOM 949 C C . LYS A 1 118 ? -9.663 -5.487 14.756 1.00 85.19 118 LYS A C 1
ATOM 951 O O . LYS A 1 118 ? -8.679 -5.154 14.099 1.00 85.19 118 LYS A O 1
ATOM 956 N N . GLN A 1 119 ? -10.210 -6.703 14.685 1.00 83.25 119 GLN A N 1
ATOM 957 C CA . GLN A 1 119 ? -9.746 -7.755 13.770 1.00 83.25 119 GLN A CA 1
ATOM 958 C C . GLN A 1 119 ? -9.901 -7.329 12.305 1.00 83.25 119 GLN A C 1
ATOM 960 O O . GLN A 1 119 ? -8.913 -7.301 11.575 1.00 83.25 119 GLN A O 1
ATOM 965 N N . ASN A 1 120 ? -11.092 -6.878 11.904 1.00 74.69 120 ASN A N 1
ATOM 966 C CA . ASN A 1 120 ? -11.345 -6.408 10.537 1.00 74.69 120 ASN A CA 1
ATOM 967 C C . ASN A 1 120 ? -10.405 -5.257 10.146 1.00 74.69 120 ASN A C 1
ATOM 969 O O . ASN A 1 120 ? -9.882 -5.210 9.036 1.00 74.69 120 ASN A O 1
ATOM 973 N N . MET A 1 121 ? -10.154 -4.327 11.070 1.00 77.88 121 MET A N 1
ATOM 974 C CA . MET A 1 121 ? -9.233 -3.219 10.837 1.00 77.88 121 MET A CA 1
ATOM 975 C C . MET A 1 121 ? -7.803 -3.726 10.591 1.00 77.88 121 MET A C 1
ATOM 977 O O . MET A 1 121 ? -7.139 -3.252 9.672 1.00 77.88 121 MET A O 1
ATOM 981 N N . GLN A 1 122 ? -7.325 -4.703 11.369 1.00 77.50 122 GLN A N 1
ATOM 982 C CA . GLN A 1 122 ? -6.006 -5.311 11.159 1.00 77.50 122 GLN A CA 1
ATOM 983 C C . GLN A 1 122 ? -5.890 -5.982 9.785 1.00 77.50 122 GLN A C 1
ATOM 985 O O . GLN A 1 122 ? -4.872 -5.798 9.119 1.00 77.50 122 GLN A O 1
ATOM 990 N N . GLU A 1 123 ? -6.926 -6.698 9.345 1.00 67.94 123 GLU A N 1
ATOM 991 C CA . GLU A 1 123 ? -6.971 -7.327 8.020 1.00 67.94 123 GLU A CA 1
ATOM 992 C C . GLU A 1 123 ? -6.894 -6.290 6.893 1.00 67.94 123 GLU A C 1
ATOM 994 O O . GLU A 1 123 ? -6.068 -6.424 5.991 1.00 67.94 123 GLU A O 1
ATOM 999 N N . ILE A 1 124 ? -7.676 -5.207 6.978 1.00 70.12 124 ILE A N 1
ATOM 1000 C CA . ILE A 1 124 ? -7.660 -4.124 5.981 1.00 70.12 124 ILE A CA 1
ATOM 1001 C C . ILE A 1 124 ? -6.258 -3.513 5.858 1.00 70.12 124 ILE A C 1
ATOM 1003 O O . ILE A 1 124 ? -5.749 -3.342 4.749 1.00 70.12 124 ILE A O 1
ATOM 1007 N N . PHE A 1 125 ? -5.601 -3.214 6.983 1.00 71.75 125 PHE A N 1
ATOM 1008 C CA . PHE A 1 125 ? -4.248 -2.650 6.959 1.00 71.75 125 PHE A CA 1
ATOM 1009 C C . PHE A 1 125 ? -3.193 -3.644 6.457 1.00 71.75 125 PHE A C 1
ATOM 1011 O O . PHE A 1 125 ? -2.223 -3.223 5.823 1.00 71.75 125 PHE A O 1
ATOM 1018 N N . LEU A 1 126 ? -3.365 -4.945 6.710 1.00 71.56 126 LEU A N 1
ATOM 1019 C CA . LEU A 1 126 ? -2.487 -5.984 6.172 1.00 71.56 126 LEU A CA 1
ATOM 1020 C C . LEU A 1 126 ? -2.588 -6.046 4.642 1.00 71.56 126 LEU A C 1
ATOM 1022 O O . LEU A 1 126 ? -1.567 -5.966 3.962 1.00 71.56 126 LEU A O 1
ATOM 1026 N N . VAL A 1 127 ? -3.813 -6.113 4.112 1.00 64.75 127 VAL A N 1
ATOM 1027 C CA . VAL A 1 127 ? -4.081 -6.154 2.666 1.00 64.75 127 VAL A CA 1
ATOM 1028 C C . VAL A 1 127 ? -3.572 -4.887 1.979 1.00 64.75 127 VAL A C 1
ATOM 1030 O O . VAL A 1 127 ? -2.924 -4.967 0.936 1.00 64.75 127 VAL A O 1
ATOM 1033 N N . ALA A 1 128 ? -3.790 -3.712 2.580 1.00 69.88 128 ALA A N 1
ATOM 1034 C CA . ALA A 1 128 ? -3.274 -2.450 2.052 1.00 69.88 128 ALA A CA 1
ATOM 1035 C C . ALA A 1 128 ? -1.737 -2.445 1.971 1.00 69.88 128 ALA A C 1
ATOM 1037 O O . ALA A 1 128 ? -1.166 -2.046 0.955 1.00 69.88 128 ALA A O 1
ATOM 1038 N N . LYS A 1 129 ? -1.058 -2.944 3.012 1.00 75.06 129 LYS A N 1
ATOM 1039 C CA . LYS A 1 129 ? 0.405 -3.056 3.028 1.00 75.06 129 LYS A CA 1
ATOM 1040 C C . LYS A 1 129 ? 0.914 -4.019 1.953 1.00 75.06 129 LYS A C 1
ATOM 1042 O O . LYS A 1 129 ? 1.893 -3.710 1.277 1.00 75.06 129 LYS A O 1
ATOM 1047 N N . GLU A 1 130 ? 0.260 -5.164 1.786 1.00 69.06 130 GLU A N 1
ATOM 1048 C CA . GLU A 1 130 ? 0.628 -6.142 0.761 1.00 69.06 130 GLU A CA 1
ATOM 1049 C C . GLU A 1 130 ? 0.451 -5.572 -0.655 1.00 69.06 130 GLU A C 1
ATOM 1051 O O . GLU A 1 130 ? 1.351 -5.703 -1.485 1.00 69.06 130 GLU A O 1
ATOM 1056 N N . ALA A 1 131 ? -0.646 -4.854 -0.914 1.00 69.38 131 ALA A N 1
ATOM 1057 C CA . ALA A 1 131 ? -0.878 -4.177 -2.189 1.00 69.38 131 ALA A CA 1
ATOM 1058 C C . ALA A 1 131 ? 0.205 -3.124 -2.498 1.00 69.38 131 ALA A C 1
ATOM 1060 O O . ALA A 1 131 ? 0.681 -3.025 -3.632 1.00 69.38 131 ALA A O 1
ATOM 1061 N N . ASP A 1 132 ? 0.645 -2.363 -1.494 1.00 76.00 132 ASP A N 1
ATOM 1062 C CA . ASP A 1 132 ? 1.737 -1.398 -1.649 1.00 76.00 132 ASP A CA 1
ATOM 1063 C C . ASP A 1 132 ? 3.089 -2.074 -1.918 1.00 76.00 132 ASP A C 1
ATOM 1065 O O . ASP A 1 132 ? 3.877 -1.596 -2.742 1.00 76.00 132 ASP A O 1
ATOM 1069 N N . GLU A 1 133 ? 3.373 -3.198 -1.260 1.00 77.25 133 GLU A N 1
ATOM 1070 C CA . GLU A 1 133 ? 4.571 -3.993 -1.540 1.00 77.25 133 GLU A CA 1
ATOM 1071 C C . GLU A 1 133 ? 4.544 -4.583 -2.955 1.00 77.25 133 GLU A C 1
ATOM 1073 O O . GLU A 1 133 ? 5.561 -4.537 -3.650 1.00 77.25 133 GLU A O 1
ATOM 1078 N N . GLN A 1 134 ? 3.392 -5.072 -3.421 1.00 74.12 134 GLN A N 1
ATOM 1079 C CA . GLN A 1 134 ? 3.226 -5.558 -4.792 1.00 74.12 134 GLN A CA 1
ATOM 1080 C C . GLN A 1 134 ? 3.458 -4.446 -5.818 1.00 74.12 134 GLN A C 1
ATOM 1082 O O . GLN A 1 134 ? 4.235 -4.643 -6.752 1.00 74.12 134 GLN A O 1
ATOM 1087 N N . LYS A 1 135 ? 2.894 -3.249 -5.608 1.00 80.75 135 LYS A N 1
ATOM 1088 C CA . LYS A 1 135 ? 3.150 -2.084 -6.475 1.00 80.75 135 LYS A CA 1
ATOM 1089 C C . LYS A 1 135 ? 4.634 -1.730 -6.542 1.00 80.75 135 LYS A C 1
ATOM 1091 O O . LYS A 1 135 ? 5.144 -1.419 -7.615 1.00 80.75 135 LYS A O 1
ATOM 1096 N N . LYS A 1 136 ? 5.352 -1.785 -5.415 1.00 85.44 136 LYS A N 1
ATOM 1097 C CA . LYS A 1 136 ? 6.807 -1.548 -5.393 1.00 85.44 136 LYS A CA 1
ATOM 1098 C C . LYS A 1 136 ? 7.561 -2.606 -6.193 1.00 85.44 136 LYS A C 1
ATOM 1100 O O . LYS A 1 136 ? 8.431 -2.251 -6.980 1.00 85.44 136 LYS A O 1
ATOM 1105 N N . ARG A 1 137 ? 7.216 -3.885 -6.021 1.00 87.12 137 ARG A N 1
ATOM 1106 C CA . ARG A 1 137 ? 7.825 -4.988 -6.784 1.00 87.12 137 ARG A CA 1
ATOM 1107 C C . ARG A 1 137 ? 7.567 -4.842 -8.282 1.00 87.12 137 ARG A C 1
ATOM 1109 O O . ARG A 1 137 ? 8.492 -5.014 -9.064 1.00 87.12 137 ARG A O 1
ATOM 1116 N N . GLN A 1 138 ? 6.349 -4.468 -8.664 1.00 86.19 138 GLN A N 1
ATOM 1117 C CA . GLN A 1 138 ? 5.984 -4.252 -10.059 1.00 86.19 138 GLN A CA 1
ATOM 1118 C C . GLN A 1 138 ? 6.773 -3.096 -10.686 1.00 86.19 138 GLN A C 1
ATOM 1120 O O . GLN A 1 138 ? 7.335 -3.273 -11.759 1.00 86.19 138 GLN A O 1
ATOM 1125 N N . ARG A 1 139 ? 6.922 -1.963 -9.985 1.00 91.19 139 ARG A N 1
ATOM 1126 C CA . ARG A 1 139 ? 7.755 -0.843 -10.461 1.00 91.19 139 ARG A CA 1
ATOM 1127 C C . ARG A 1 139 ? 9.213 -1.240 -10.684 1.00 91.19 139 ARG A C 1
ATOM 1129 O O . ARG A 1 139 ? 9.806 -0.822 -11.667 1.00 91.19 139 ARG A O 1
ATOM 1136 N N . ILE A 1 140 ? 9.784 -2.042 -9.782 1.00 92.69 140 ILE A N 1
ATOM 1137 C CA . ILE A 1 140 ? 11.164 -2.533 -9.927 1.00 92.69 140 ILE A CA 1
ATOM 1138 C C . ILE A 1 140 ? 11.284 -3.428 -11.166 1.00 92.69 140 ILE A C 1
ATOM 1140 O O . ILE A 1 140 ? 12.249 -3.301 -11.914 1.00 92.69 140 ILE A O 1
ATOM 1144 N N . LEU A 1 141 ? 10.308 -4.310 -11.393 1.00 93.06 141 LEU A N 1
ATOM 1145 C CA . LEU A 1 141 ? 10.282 -5.185 -12.565 1.00 93.06 141 LEU A CA 1
ATOM 1146 C C . LEU A 1 141 ? 10.177 -4.378 -13.869 1.00 93.06 141 LEU A C 1
ATOM 1148 O O . LEU A 1 141 ? 10.922 -4.632 -14.809 1.00 93.06 141 LEU A O 1
ATOM 1152 N N . GLU A 1 142 ? 9.285 -3.388 -13.912 1.00 92.56 142 GLU A N 1
ATOM 1153 C CA . GLU A 1 142 ? 9.117 -2.492 -15.062 1.00 92.56 142 GLU A CA 1
ATOM 1154 C C . GLU A 1 142 ? 10.397 -1.690 -15.338 1.00 92.56 142 GLU A C 1
ATOM 1156 O O . GLU A 1 142 ? 10.830 -1.587 -16.483 1.00 92.56 142 GLU A O 1
ATOM 1161 N N . GLU A 1 143 ? 11.059 -1.174 -14.299 1.00 93.12 143 GLU A N 1
ATOM 1162 C CA . GLU A 1 143 ? 12.331 -0.460 -14.447 1.00 93.12 143 GLU A CA 1
ATOM 1163 C C . GLU A 1 143 ? 13.446 -1.372 -14.986 1.00 93.12 143 GLU A C 1
ATOM 1165 O O . GLU A 1 143 ? 14.236 -0.946 -15.830 1.00 93.12 143 GLU A O 1
ATOM 1170 N N . GLN A 1 144 ? 13.505 -2.631 -14.540 1.00 93.06 144 GLN A N 1
ATOM 1171 C CA . GLN A 1 144 ? 14.455 -3.615 -15.067 1.00 93.06 144 GLN A CA 1
ATOM 1172 C C . GLN A 1 144 ? 14.194 -3.922 -16.543 1.00 93.06 144 GLN A C 1
ATOM 1174 O O . GLN A 1 144 ? 15.127 -3.874 -17.339 1.00 93.06 144 GLN A O 1
ATOM 1179 N N . GLN A 1 145 ? 12.935 -4.147 -16.926 1.00 92.62 145 GLN A N 1
ATOM 1180 C CA . GLN A 1 145 ? 12.561 -4.390 -18.322 1.00 92.62 145 GLN A CA 1
ATOM 1181 C C . GLN A 1 145 ? 12.914 -3.208 -19.228 1.00 92.62 145 GLN A C 1
ATOM 1183 O O . GLN A 1 145 ? 13.434 -3.409 -20.322 1.00 92.62 145 GLN A O 1
ATOM 1188 N N . MET A 1 146 ? 12.693 -1.976 -18.762 1.00 93.62 146 MET A N 1
ATOM 1189 C CA . MET A 1 146 ? 13.068 -0.774 -19.510 1.00 93.62 146 MET A CA 1
ATOM 1190 C C . MET A 1 146 ? 14.582 -0.678 -19.725 1.00 93.62 146 MET A C 1
ATOM 1192 O O . MET A 1 146 ? 15.016 -0.326 -20.820 1.00 93.62 146 MET A O 1
ATOM 1196 N N . ARG A 1 147 ? 15.392 -1.022 -18.715 1.00 93.88 147 ARG A N 1
ATOM 1197 C CA . ARG A 1 147 ? 16.859 -1.052 -18.850 1.00 93.88 147 ARG A CA 1
ATOM 1198 C C . ARG A 1 147 ? 17.318 -2.134 -19.822 1.00 93.88 147 ARG A C 1
ATOM 1200 O O . ARG A 1 147 ? 18.146 -1.854 -20.680 1.00 93.88 147 ARG A O 1
ATOM 1207 N N . GLU A 1 148 ? 16.760 -3.337 -19.727 1.00 94.56 148 GLU A N 1
ATOM 1208 C CA . GLU A 1 148 ? 17.071 -4.432 -20.653 1.00 94.56 148 GLU A CA 1
ATOM 1209 C C . GLU A 1 148 ? 16.682 -4.083 -22.098 1.00 94.56 148 GLU A C 1
ATOM 1211 O O . GLU A 1 148 ? 17.436 -4.358 -23.033 1.00 94.56 148 GLU A O 1
ATOM 1216 N N . GLU A 1 149 ? 15.529 -3.435 -22.299 1.00 93.88 149 GLU A N 1
ATOM 1217 C CA . GLU A 1 149 ? 15.106 -2.970 -23.620 1.00 93.88 149 GLU A CA 1
ATOM 1218 C C . GLU A 1 149 ? 16.042 -1.878 -24.159 1.00 93.88 149 GLU A C 1
ATOM 1220 O O . GLU A 1 149 ? 16.404 -1.902 -25.338 1.00 93.88 149 GLU A O 1
ATOM 1225 N N . GLU A 1 150 ? 16.468 -0.939 -23.312 1.00 93.50 150 GLU A N 1
ATOM 1226 C CA . GLU A 1 150 ? 17.409 0.117 -23.688 1.00 93.50 150 GLU A CA 1
ATOM 1227 C C . GLU A 1 150 ? 18.786 -0.453 -24.062 1.00 93.50 150 GLU A C 1
ATOM 1229 O O . GLU A 1 150 ? 19.332 -0.104 -25.111 1.00 93.50 150 GLU A O 1
ATOM 1234 N N . GLU A 1 151 ? 19.316 -1.395 -23.281 1.00 94.00 151 GLU A N 1
ATOM 1235 C CA . GLU A 1 151 ? 20.561 -2.101 -23.600 1.00 94.00 151 GLU A CA 1
ATOM 1236 C C . GLU A 1 151 ? 20.446 -2.876 -24.920 1.00 94.00 151 GLU A C 1
ATOM 1238 O O . GLU A 1 151 ? 21.326 -2.787 -25.784 1.00 94.00 151 GLU A O 1
ATOM 1243 N N . ALA A 1 152 ? 19.332 -3.581 -25.138 1.00 93.69 152 ALA A N 1
ATOM 1244 C CA . ALA A 1 152 ? 19.081 -4.293 -26.387 1.00 93.69 152 ALA A CA 1
ATOM 1245 C C . ALA A 1 152 ? 18.996 -3.342 -27.593 1.00 93.69 152 ALA A C 1
ATOM 1247 O O . ALA A 1 152 ? 19.499 -3.670 -28.673 1.00 93.69 152 ALA A O 1
ATOM 1248 N N . ARG A 1 153 ? 18.396 -2.155 -27.429 1.00 93.25 153 ARG A N 1
ATOM 1249 C CA . ARG A 1 153 ? 18.373 -1.115 -28.470 1.00 93.25 153 ARG A CA 1
ATOM 1250 C C . ARG A 1 153 ? 19.776 -0.609 -28.782 1.00 93.25 153 ARG A C 1
ATOM 1252 O O . ARG A 1 153 ? 20.140 -0.586 -29.953 1.00 93.25 153 ARG A O 1
ATOM 1259 N N . GLN A 1 154 ? 20.586 -0.302 -27.770 1.00 94.31 154 GLN A N 1
ATOM 1260 C CA . GLN A 1 154 ? 21.965 0.155 -27.977 1.00 94.31 154 GLN A CA 1
ATOM 1261 C C . GLN A 1 154 ? 22.824 -0.891 -28.701 1.00 94.31 154 GLN A C 1
ATOM 1263 O O . GLN A 1 154 ? 23.636 -0.544 -29.559 1.00 94.31 154 GLN A O 1
ATOM 1268 N N . ILE A 1 155 ? 22.646 -2.180 -28.392 1.00 94.06 155 ILE A N 1
ATOM 1269 C CA . ILE A 1 155 ? 23.342 -3.264 -29.101 1.00 94.06 155 ILE A CA 1
ATOM 1270 C C . ILE A 1 155 ? 22.920 -3.300 -30.574 1.00 94.06 155 ILE A C 1
ATOM 1272 O O . ILE A 1 155 ? 23.782 -3.371 -31.450 1.00 94.06 155 ILE A O 1
ATOM 1276 N N . ARG A 1 156 ? 21.616 -3.209 -30.864 1.00 92.56 156 ARG A N 1
ATOM 1277 C CA . ARG A 1 156 ? 21.111 -3.183 -32.247 1.00 92.56 156 ARG A CA 1
ATOM 1278 C C . ARG A 1 156 ? 21.614 -1.967 -33.019 1.00 92.56 156 ARG A C 1
ATOM 1280 O O . ARG A 1 156 ? 22.005 -2.107 -34.172 1.00 92.56 156 ARG A O 1
ATOM 1287 N N . GLU A 1 157 ? 21.642 -0.792 -32.398 1.00 93.25 157 GLU A N 1
ATOM 1288 C CA . GLU A 1 157 ? 22.171 0.424 -33.025 1.00 93.25 157 GLU A CA 1
ATOM 1289 C C . GLU A 1 157 ? 23.656 0.284 -33.372 1.00 93.25 157 GLU A C 1
ATOM 1291 O O . GLU A 1 157 ? 24.047 0.607 -34.494 1.00 93.25 157 GLU A O 1
ATOM 1296 N N . LYS A 1 158 ? 24.469 -0.278 -32.468 1.00 94.62 158 LYS A N 1
ATOM 1297 C CA . LYS A 1 158 ? 25.886 -0.567 -32.747 1.00 94.62 158 LYS A CA 1
ATOM 1298 C C . LYS A 1 158 ? 26.059 -1.555 -33.897 1.00 94.62 158 LYS A C 1
ATOM 1300 O O . LYS A 1 158 ? 26.895 -1.322 -34.763 1.00 94.62 158 LYS A O 1
ATOM 1305 N N . GLN A 1 159 ? 25.250 -2.615 -33.944 1.00 93.31 159 GLN A N 1
ATOM 1306 C CA . GLN A 1 159 ? 25.280 -3.581 -35.049 1.00 93.31 159 GLN A CA 1
ATOM 1307 C C . GLN A 1 159 ? 24.948 -2.915 -36.390 1.00 93.31 159 GLN A C 1
ATOM 1309 O O . GLN A 1 159 ? 25.660 -3.119 -37.370 1.00 93.31 159 GLN A O 1
ATOM 1314 N N . ILE A 1 160 ? 23.923 -2.059 -36.429 1.00 94.81 160 ILE A N 1
ATOM 1315 C CA . ILE A 1 160 ? 23.564 -1.302 -37.636 1.00 94.81 160 ILE A CA 1
ATOM 1316 C C . ILE A 1 160 ? 24.697 -0.345 -38.039 1.00 94.81 160 ILE A C 1
ATOM 1318 O O . ILE A 1 160 ? 25.010 -0.220 -39.224 1.00 94.81 160 ILE A O 1
ATOM 1322 N N . GLU A 1 161 ? 25.334 0.331 -37.081 1.00 93.12 161 GLU A N 1
ATOM 1323 C CA . GLU A 1 161 ? 26.461 1.227 -37.359 1.00 93.12 161 GLU A CA 1
ATOM 1324 C C . GLU A 1 161 ? 27.672 0.467 -37.928 1.00 93.12 161 GLU A C 1
ATOM 1326 O O . GLU A 1 161 ? 28.294 0.924 -38.892 1.00 93.12 161 GLU A O 1
ATOM 1331 N N . GLU A 1 162 ? 27.992 -0.703 -37.372 1.00 92.69 162 GLU A N 1
ATOM 1332 C CA . GLU A 1 162 ? 29.053 -1.585 -37.866 1.00 92.69 162 GLU A CA 1
ATOM 1333 C C . GLU A 1 162 ? 28.750 -2.112 -39.275 1.00 92.69 162 GLU A C 1
ATOM 1335 O O . GLU A 1 162 ? 29.617 -2.036 -40.149 1.00 92.69 162 GLU A O 1
ATOM 1340 N N . GLU A 1 163 ? 27.516 -2.547 -39.550 1.00 94.12 163 GLU A N 1
ATOM 1341 C CA . GLU A 1 163 ? 27.090 -2.961 -40.893 1.00 94.12 163 GLU A CA 1
ATOM 1342 C C . GLU A 1 163 ? 27.193 -1.817 -41.912 1.00 94.12 163 GLU A C 1
ATOM 1344 O O . GLU A 1 163 ? 27.657 -2.014 -43.038 1.00 94.12 163 GLU A O 1
ATOM 1349 N N . MET A 1 164 ? 26.803 -0.599 -41.530 1.00 93.06 164 MET A N 1
ATOM 1350 C CA . MET A 1 164 ? 26.919 0.580 -42.392 1.00 93.06 164 MET A CA 1
ATOM 1351 C C . MET A 1 164 ? 28.381 0.949 -42.669 1.00 93.06 164 MET A C 1
ATOM 1353 O O . MET A 1 164 ? 28.715 1.323 -43.796 1.00 93.06 164 MET A O 1
ATOM 1357 N N . LYS A 1 165 ? 29.270 0.828 -41.674 1.00 93.62 165 LYS A N 1
ATOM 1358 C CA . LYS A 1 165 ? 30.718 1.015 -41.865 1.00 93.62 165 LYS A CA 1
ATOM 1359 C C . LYS A 1 165 ? 31.297 -0.050 -42.794 1.00 93.62 165 LYS A C 1
ATOM 1361 O O . LYS A 1 165 ? 32.046 0.302 -43.703 1.00 93.62 165 LYS A O 1
ATOM 1366 N N . ALA A 1 166 ? 30.913 -1.313 -42.620 1.00 93.75 166 ALA A N 1
ATOM 1367 C CA . ALA A 1 166 ? 31.349 -2.407 -43.484 1.00 93.75 166 ALA A CA 1
ATOM 1368 C C . ALA A 1 166 ? 30.907 -2.197 -44.942 1.00 93.75 166 ALA A C 1
ATOM 1370 O O . ALA A 1 166 ? 31.726 -2.325 -45.850 1.00 93.75 166 ALA A O 1
ATOM 1371 N N . LYS A 1 167 ? 29.652 -1.782 -45.172 1.00 94.44 167 LYS A N 1
ATOM 1372 C CA . LYS A 1 167 ? 29.157 -1.443 -46.519 1.00 94.44 167 LYS A CA 1
ATOM 1373 C C . LYS A 1 167 ? 29.940 -0.298 -47.159 1.00 94.44 167 LYS A C 1
ATOM 1375 O O . LYS A 1 167 ? 30.319 -0.408 -48.317 1.00 94.44 167 LYS A O 1
ATOM 1380 N N . ARG A 1 168 ? 30.240 0.772 -46.413 1.00 92.81 168 ARG A N 1
ATOM 1381 C CA . ARG A 1 168 ? 31.048 1.892 -46.934 1.00 92.81 168 ARG A CA 1
ATOM 1382 C C . ARG A 1 168 ? 32.463 1.466 -47.319 1.00 92.81 168 ARG A C 1
ATOM 1384 O O . ARG A 1 168 ? 32.966 1.917 -48.341 1.00 92.81 168 ARG A O 1
ATOM 1391 N N . LEU A 1 169 ? 33.093 0.602 -46.520 1.00 92.94 169 LEU A N 1
ATOM 1392 C CA . LEU A 1 169 ? 34.415 0.056 -46.837 1.00 92.94 169 LEU A CA 1
ATOM 1393 C C . LEU A 1 169 ? 34.373 -0.808 -48.105 1.00 92.94 169 LEU A C 1
ATOM 1395 O O . LEU A 1 169 ? 35.229 -0.644 -48.970 1.00 92.94 169 LEU A O 1
ATOM 1399 N N . GLN A 1 170 ? 33.349 -1.653 -48.260 1.00 94.12 170 GLN A N 1
ATOM 1400 C CA . GLN A 1 170 ? 33.147 -2.433 -49.485 1.00 94.12 170 GLN A CA 1
ATOM 1401 C C . GLN A 1 170 ? 32.919 -1.543 -50.713 1.00 94.12 170 GLN A C 1
ATOM 1403 O O . GLN A 1 170 ? 33.542 -1.764 -51.747 1.00 94.12 170 GLN A O 1
ATOM 1408 N N . GLU A 1 171 ? 32.082 -0.509 -50.607 1.00 92.81 171 GLU A N 1
ATOM 1409 C CA . GLU A 1 171 ? 31.856 0.445 -51.700 1.00 92.81 171 GLU A CA 1
ATOM 1410 C C . GLU A 1 171 ? 33.144 1.193 -52.090 1.00 92.81 171 GLU A C 1
ATOM 1412 O O . GLU A 1 171 ? 33.398 1.410 -53.277 1.00 92.81 171 GLU A O 1
ATOM 1417 N N . GLU A 1 172 ? 33.983 1.570 -51.119 1.00 92.50 172 GLU A N 1
ATOM 1418 C CA . GLU A 1 172 ? 35.270 2.222 -51.386 1.00 92.50 172 GLU A CA 1
ATOM 1419 C C . GLU A 1 172 ? 36.269 1.271 -52.068 1.00 92.50 172 GLU A C 1
ATOM 1421 O O . GLU A 1 172 ? 36.952 1.671 -53.016 1.00 92.50 172 GLU A O 1
ATOM 1426 N N . GLU A 1 173 ? 36.343 0.010 -51.634 1.00 92.81 173 GLU A N 1
ATOM 1427 C CA . GLU A 1 173 ? 37.175 -1.016 -52.273 1.00 92.81 173 GLU A CA 1
ATOM 1428 C C . GLU A 1 173 ? 36.706 -1.330 -53.697 1.00 92.81 173 GLU A C 1
ATOM 1430 O O . GLU A 1 173 ? 37.523 -1.353 -54.622 1.00 92.81 173 GLU A O 1
ATOM 1435 N N . GLU A 1 174 ? 35.399 -1.498 -53.912 1.00 93.00 174 GLU A N 1
ATOM 1436 C CA . GLU A 1 174 ? 34.833 -1.686 -55.250 1.00 93.00 174 GLU A CA 1
ATOM 1437 C C . GLU A 1 174 ? 35.130 -0.493 -56.160 1.00 93.00 174 GLU A C 1
ATOM 1439 O O . GLU A 1 174 ? 35.478 -0.674 -57.332 1.00 93.00 174 GLU A O 1
ATOM 1444 N N . LYS A 1 175 ? 35.030 0.732 -55.633 1.00 94.69 175 LYS A N 1
ATOM 1445 C CA . LYS A 1 175 ? 35.352 1.945 -56.385 1.00 94.69 175 LYS A CA 1
ATOM 1446 C C . LYS A 1 175 ? 36.827 1.979 -56.783 1.00 94.69 175 LYS A C 1
ATOM 1448 O O . LYS A 1 175 ? 37.118 2.208 -57.956 1.00 94.69 175 LYS A O 1
ATOM 1453 N N . LYS A 1 176 ? 37.745 1.674 -55.859 1.00 93.69 176 LYS A N 1
ATOM 1454 C CA . LYS A 1 176 ? 39.187 1.585 -56.157 1.00 93.69 176 LYS A CA 1
ATOM 1455 C C . LYS A 1 176 ? 39.482 0.536 -57.227 1.00 93.69 176 LYS A C 1
ATOM 1457 O O . LYS A 1 176 ? 40.228 0.817 -58.160 1.00 93.69 176 LYS A O 1
ATOM 1462 N N . GLN A 1 177 ? 38.854 -0.639 -57.151 1.00 92.75 177 GLN A N 1
ATOM 1463 C CA . GLN A 1 177 ? 39.020 -1.677 -58.173 1.00 92.75 177 GLN A CA 1
ATOM 1464 C C . GLN A 1 177 ? 38.489 -1.245 -59.547 1.00 92.75 177 GLN A C 1
ATOM 1466 O O . GLN A 1 177 ? 39.082 -1.599 -60.567 1.00 92.75 177 GLN A O 1
ATOM 1471 N N . ARG A 1 178 ? 37.382 -0.491 -59.608 1.00 94.38 178 ARG A N 1
ATOM 1472 C CA . ARG A 1 178 ? 36.866 0.061 -60.874 1.00 94.38 178 ARG A CA 1
ATOM 1473 C C . ARG A 1 178 ? 37.821 1.098 -61.463 1.00 94.38 178 ARG A C 1
ATOM 1475 O O . ARG A 1 178 ? 38.160 0.982 -62.636 1.00 94.38 178 ARG A O 1
ATOM 1482 N N . GLU A 1 179 ? 38.302 2.041 -60.654 1.00 92.88 179 GLU A N 1
ATOM 1483 C CA . GLU A 1 179 ? 39.276 3.056 -61.084 1.00 92.88 179 GLU A CA 1
ATOM 1484 C C . GLU A 1 179 ? 40.592 2.418 -61.571 1.00 92.88 179 GLU A C 1
ATOM 1486 O O . GLU A 1 179 ? 41.157 2.837 -62.584 1.00 92.88 179 GLU A O 1
ATOM 1491 N N . GLU A 1 180 ? 41.073 1.363 -60.904 1.00 92.62 180 GLU A N 1
ATOM 1492 C CA . GLU A 1 180 ? 42.271 0.634 -61.331 1.00 92.62 180 GLU A CA 1
ATOM 1493 C C . GLU A 1 180 ? 42.058 -0.114 -62.657 1.00 92.62 180 GLU A C 1
ATOM 1495 O O . GLU A 1 180 ? 42.913 -0.039 -63.545 1.00 92.62 180 GLU A O 1
ATOM 1500 N N . LYS A 1 181 ? 40.903 -0.772 -62.837 1.00 92.50 181 LYS A N 1
ATOM 1501 C CA . LYS A 1 181 ? 40.537 -1.426 -64.106 1.00 92.50 181 LYS A CA 1
ATOM 1502 C C . LYS A 1 181 ? 40.434 -0.428 -65.257 1.00 92.50 181 LYS A C 1
ATOM 1504 O O . LYS A 1 181 ? 40.970 -0.695 -66.330 1.00 92.50 181 LYS A O 1
ATOM 1509 N N . GLU A 1 182 ? 39.800 0.724 -65.045 1.00 91.00 182 GLU A N 1
ATOM 1510 C CA . GLU A 1 182 ? 39.738 1.783 -66.059 1.00 91.00 182 GLU A CA 1
ATOM 1511 C C . GLU A 1 182 ? 41.142 2.257 -66.439 1.00 91.00 182 GLU A C 1
ATOM 1513 O O . GLU A 1 182 ? 41.482 2.328 -67.620 1.00 91.00 182 GLU A O 1
ATOM 1518 N N . LYS A 1 183 ? 42.010 2.508 -65.452 1.00 92.75 183 LYS A N 1
ATOM 1519 C CA . LYS A 1 183 ? 43.398 2.914 -65.702 1.00 92.75 183 LYS A CA 1
ATOM 1520 C C . LYS A 1 183 ? 44.174 1.869 -66.507 1.00 92.75 183 LYS A C 1
ATOM 1522 O O . LYS A 1 183 ? 44.926 2.239 -67.409 1.00 92.75 183 LYS A O 1
ATOM 1527 N N . GLN A 1 184 ? 43.996 0.583 -66.210 1.00 90.81 184 GLN A N 1
ATOM 1528 C CA . GLN A 1 184 ? 44.607 -0.504 -66.981 1.00 90.81 184 GLN A CA 1
ATOM 1529 C C . GLN A 1 184 ? 44.110 -0.512 -68.430 1.00 90.81 184 GLN A C 1
ATOM 1531 O O . GLN A 1 184 ? 44.935 -0.525 -69.341 1.00 90.81 184 GLN A O 1
ATOM 1536 N N . GLN A 1 185 ? 42.798 -0.391 -68.655 1.00 91.12 185 GLN A N 1
ATOM 1537 C CA . GLN A 1 185 ? 42.224 -0.302 -70.002 1.00 91.12 185 GLN A CA 1
ATOM 1538 C C . GLN A 1 185 ? 42.761 0.906 -70.783 1.00 91.12 185 GLN A C 1
ATOM 1540 O O . GLN A 1 185 ? 43.109 0.779 -71.957 1.00 91.12 185 GLN A O 1
ATOM 1545 N N . TYR A 1 186 ? 42.900 2.070 -70.138 1.00 91.44 186 TYR A N 1
ATOM 1546 C CA . TYR A 1 186 ? 43.514 3.250 -70.756 1.00 91.44 186 TYR A CA 1
ATOM 1547 C C . TYR A 1 186 ? 44.971 3.000 -71.163 1.00 91.44 186 TYR A C 1
ATOM 1549 O O . TYR A 1 186 ? 45.377 3.385 -72.263 1.00 91.44 186 TYR A O 1
ATOM 1557 N N . LEU A 1 187 ? 45.760 2.352 -70.301 1.00 92.31 187 LEU A N 1
ATOM 1558 C CA . LEU A 1 187 ? 47.154 2.013 -70.591 1.00 92.31 187 LEU A CA 1
ATOM 1559 C C . LEU A 1 187 ? 47.273 0.979 -71.718 1.00 92.31 187 LEU A C 1
ATOM 1561 O O . LEU A 1 187 ? 48.135 1.123 -72.583 1.00 92.31 187 LEU A O 1
ATOM 1565 N N . GLU A 1 188 ? 46.412 -0.037 -71.743 1.00 90.19 188 GLU A N 1
ATOM 1566 C CA . GLU A 1 188 ? 46.356 -1.030 -72.821 1.00 90.19 188 GLU A CA 1
ATOM 1567 C C . GLU A 1 188 ? 45.969 -0.394 -74.154 1.00 90.19 188 GLU A C 1
ATOM 1569 O O . GLU A 1 188 ? 46.644 -0.613 -75.159 1.00 90.19 188 GLU A O 1
ATOM 1574 N N . HIS A 1 189 ? 44.949 0.463 -74.163 1.00 90.56 189 HIS A N 1
ATOM 1575 C CA . HIS A 1 189 ? 44.543 1.193 -75.358 1.00 90.56 189 HIS A CA 1
ATOM 1576 C C . HIS A 1 189 ? 45.651 2.135 -75.867 1.00 90.56 189 HIS A C 1
ATOM 1578 O O . HIS A 1 189 ? 45.885 2.224 -77.073 1.00 90.56 189 HIS A O 1
ATOM 1584 N N . ALA A 1 190 ? 46.390 2.803 -74.973 1.00 89.31 190 ALA A N 1
ATOM 1585 C CA . ALA A 1 190 ? 47.551 3.610 -75.353 1.00 89.31 190 ALA A CA 1
ATOM 1586 C C . ALA A 1 190 ? 48.684 2.757 -75.954 1.00 89.31 190 ALA A C 1
ATOM 1588 O O . ALA A 1 190 ? 49.268 3.143 -76.966 1.00 89.31 190 ALA A O 1
ATOM 1589 N N . ARG A 1 191 ? 48.965 1.577 -75.381 1.00 89.44 191 ARG A N 1
ATOM 1590 C CA . ARG A 1 191 ? 49.936 0.616 -75.936 1.00 89.44 191 ARG A CA 1
ATOM 1591 C C . ARG A 1 191 ? 49.509 0.104 -77.309 1.00 89.44 191 ARG A C 1
ATOM 1593 O O . ARG A 1 191 ? 50.339 0.056 -78.210 1.00 89.44 191 ARG A O 1
ATOM 1600 N N . ALA A 1 192 ? 48.230 -0.224 -77.485 1.00 88.12 192 ALA A N 1
ATOM 1601 C CA . ALA A 1 192 ? 47.685 -0.661 -78.766 1.00 88.12 192 ALA A CA 1
ATOM 1602 C C . ALA A 1 192 ? 47.835 0.423 -79.846 1.00 88.12 192 ALA A C 1
ATOM 1604 O O . ALA A 1 192 ? 48.271 0.122 -80.951 1.00 88.12 192 ALA A O 1
ATOM 1605 N N . LYS A 1 193 ? 47.572 1.695 -79.512 1.00 87.75 193 LYS A N 1
ATOM 1606 C CA . LYS A 1 193 ? 47.795 2.824 -80.432 1.00 87.75 193 LYS A CA 1
ATOM 1607 C C . LYS A 1 193 ? 49.260 3.014 -80.818 1.00 87.75 193 LYS A C 1
ATOM 1609 O O . LYS A 1 193 ? 49.539 3.344 -81.966 1.00 87.75 193 LYS A O 1
ATOM 1614 N N . LEU A 1 194 ? 50.188 2.832 -79.877 1.00 83.69 194 LEU A N 1
ATOM 1615 C CA . LEU A 1 194 ? 51.622 2.902 -80.173 1.00 83.69 194 LEU A CA 1
ATOM 1616 C C . LEU A 1 194 ? 52.059 1.763 -81.100 1.00 83.69 194 LEU A C 1
ATOM 1618 O O . LEU A 1 194 ? 52.792 2.017 -82.049 1.00 83.69 194 LEU A O 1
ATOM 1622 N N . LEU A 1 195 ? 51.561 0.544 -80.874 1.00 84.19 195 LEU A N 1
ATOM 1623 C CA . LEU A 1 195 ? 51.810 -0.594 -81.763 1.00 84.19 195 LEU A CA 1
ATOM 1624 C C . LEU A 1 195 ? 51.232 -0.360 -83.165 1.00 84.19 195 LEU A C 1
ATOM 1626 O O . LEU A 1 195 ? 51.926 -0.583 -84.148 1.00 84.19 195 LEU A O 1
ATOM 1630 N N . GLU A 1 196 ? 50.007 0.161 -83.275 1.00 81.62 196 GLU A N 1
ATOM 1631 C CA . GLU A 1 196 ? 49.389 0.494 -84.567 1.00 81.62 196 GLU A CA 1
ATOM 1632 C C . GLU A 1 196 ? 50.163 1.602 -85.308 1.00 81.62 196 GLU A C 1
ATOM 1634 O O . GLU A 1 196 ? 50.290 1.571 -86.533 1.00 81.62 196 GLU A O 1
ATOM 1639 N N . ALA A 1 197 ? 50.705 2.586 -84.581 1.00 79.81 197 ALA A N 1
ATOM 1640 C CA . ALA A 1 197 ? 51.574 3.611 -85.153 1.00 79.81 197 ALA A CA 1
ATOM 1641 C C . ALA A 1 197 ? 52.907 3.018 -85.645 1.00 79.81 197 ALA A C 1
ATOM 1643 O O . ALA A 1 197 ? 53.318 3.308 -86.767 1.00 79.81 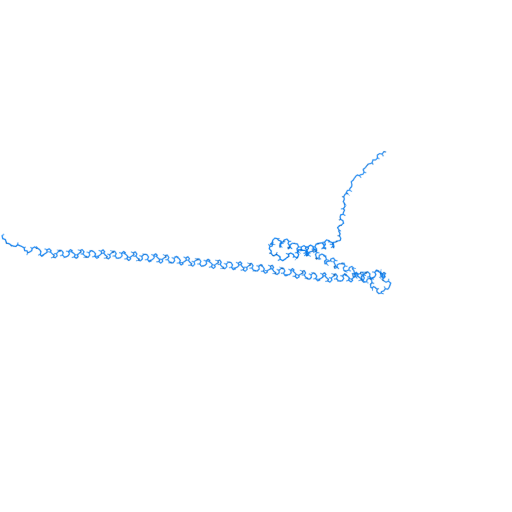197 ALA A O 1
ATOM 1644 N N . GLU A 1 198 ? 53.536 2.135 -84.864 1.00 77.12 198 GLU A N 1
ATOM 1645 C CA . GLU A 1 198 ? 54.771 1.441 -85.251 1.00 77.12 198 GLU A CA 1
ATOM 1646 C C . GLU A 1 198 ? 54.552 0.520 -86.467 1.00 77.12 198 GLU A C 1
ATOM 1648 O O . GLU A 1 198 ? 55.380 0.463 -87.377 1.00 77.12 198 GLU A O 1
ATOM 1653 N N . GLU A 1 199 ? 53.414 -0.174 -86.539 1.00 78.19 199 GLU A N 1
ATOM 1654 C CA . GLU A 1 199 ? 53.032 -0.987 -87.698 1.00 78.19 199 GLU A CA 1
ATOM 1655 C C . GLU A 1 199 ? 52.773 -0.133 -88.944 1.00 78.19 199 GLU A C 1
ATOM 1657 O O . GLU A 1 199 ? 53.218 -0.496 -90.039 1.00 78.19 199 GLU A O 1
ATOM 1662 N N . ARG A 1 200 ? 52.120 1.028 -88.792 1.00 74.69 200 ARG A N 1
ATOM 1663 C CA . ARG A 1 200 ? 51.960 1.996 -89.885 1.00 74.69 200 ARG A CA 1
ATOM 1664 C C . ARG A 1 200 ? 53.312 2.495 -90.388 1.00 74.69 200 ARG A C 1
ATOM 1666 O O . ARG A 1 200 ? 53.519 2.465 -91.598 1.00 74.69 200 ARG A O 1
ATOM 1673 N N . GLU A 1 201 ? 54.242 2.856 -89.507 1.00 71.12 201 GLU A N 1
ATOM 1674 C CA . GLU A 1 201 ? 55.600 3.275 -89.892 1.00 71.12 201 GLU A CA 1
ATOM 1675 C C . GLU A 1 201 ? 56.393 2.148 -90.576 1.00 71.12 201 GLU A C 1
ATOM 1677 O O . GLU A 1 201 ? 57.049 2.360 -91.597 1.00 71.12 201 GLU A O 1
ATOM 1682 N N . ARG A 1 202 ? 56.277 0.901 -90.103 1.00 66.19 202 ARG A N 1
ATOM 1683 C CA . ARG A 1 202 ? 56.877 -0.260 -90.786 1.00 66.19 202 ARG A CA 1
ATOM 1684 C C . ARG A 1 202 ? 56.255 -0.526 -92.162 1.00 66.19 202 ARG A C 1
ATOM 1686 O O . ARG A 1 202 ? 56.935 -1.051 -93.047 1.00 66.19 202 ARG A O 1
ATOM 1693 N N . SER A 1 203 ? 54.981 -0.185 -92.361 1.00 59.88 203 SER A N 1
ATOM 1694 C CA . SER A 1 203 ? 54.288 -0.332 -93.647 1.00 59.88 203 SER A CA 1
ATOM 1695 C C . SER A 1 203 ? 54.636 0.778 -94.649 1.00 59.88 203 SER A C 1
ATOM 1697 O O . SER A 1 203 ? 54.812 0.482 -95.832 1.00 59.88 203 SER A O 1
ATOM 1699 N N . THR A 1 204 ? 54.837 2.021 -94.197 1.00 57.94 204 THR A N 1
ATOM 1700 C CA . THR A 1 204 ? 55.264 3.140 -95.055 1.00 57.94 204 THR A CA 1
ATOM 1701 C C . THR A 1 204 ? 56.713 2.979 -95.516 1.00 57.94 204 THR A C 1
ATOM 1703 O O . THR A 1 204 ? 56.991 3.192 -96.693 1.00 57.94 204 THR A O 1
ATOM 1706 N N . VAL A 1 205 ? 57.606 2.455 -94.666 1.00 54.94 205 VAL A N 1
ATOM 1707 C CA . VAL A 1 205 ? 58.993 2.114 -95.050 1.00 54.94 205 VAL A CA 1
ATOM 1708 C C . VAL A 1 205 ? 59.052 0.977 -96.089 1.00 54.94 205 VAL A C 1
ATOM 1710 O O . VAL A 1 205 ? 59.947 0.953 -96.931 1.00 54.94 205 VAL A O 1
ATOM 1713 N N . LYS A 1 206 ? 58.076 0.054 -96.117 1.00 52.19 206 LYS A N 1
ATOM 1714 C CA . LYS A 1 206 ? 57.955 -0.952 -97.197 1.00 52.19 206 LYS A CA 1
ATOM 1715 C C . LYS A 1 206 ? 57.340 -0.397 -98.489 1.00 52.19 206 LYS A C 1
ATOM 1717 O O . LYS A 1 206 ? 57.642 -0.917 -99.564 1.00 52.19 206 LYS A O 1
ATOM 1722 N N . GLY A 1 207 ? 56.511 0.643 -98.402 1.00 49.91 207 GLY A N 1
ATOM 1723 C CA . GLY A 1 207 ? 55.944 1.338 -99.563 1.00 49.91 207 GLY A CA 1
ATOM 1724 C C . GLY A 1 207 ? 56.942 2.251 -100.285 1.00 49.91 207 GLY A C 1
ATOM 1725 O O . GLY A 1 207 ? 56.850 2.425 -101.497 1.00 49.91 207 GLY A O 1
ATOM 1726 N N . GLU A 1 208 ? 57.941 2.782 -99.579 1.00 44.56 208 GLU A N 1
ATOM 1727 C CA . GLU A 1 208 ? 58.928 3.704 -100.163 1.00 44.56 208 GLU A CA 1
ATOM 1728 C C . GLU A 1 208 ? 60.037 2.992 -100.968 1.00 44.56 208 GLU A C 1
ATOM 1730 O O . GLU A 1 208 ? 60.583 3.556 -101.915 1.00 44.56 208 GLU A O 1
ATOM 1735 N N . VAL A 1 209 ? 60.313 1.712 -100.683 1.00 47.34 209 VAL A N 1
ATOM 1736 C CA . VAL A 1 209 ? 61.309 0.902 -101.424 1.00 47.34 209 VAL A CA 1
ATOM 1737 C C . VAL A 1 209 ? 60.765 0.357 -102.758 1.00 47.34 209 VAL A C 1
ATOM 1739 O O . VAL A 1 209 ? 61.532 -0.117 -103.590 1.00 47.34 209 VAL A O 1
ATOM 1742 N N . THR A 1 210 ? 59.456 0.457 -103.021 1.00 46.47 210 THR A N 1
ATOM 1743 C CA . THR A 1 210 ? 58.846 -0.015 -104.284 1.00 46.47 210 THR A CA 1
ATOM 1744 C C . THR A 1 210 ? 58.422 1.099 -105.249 1.00 46.47 210 THR A C 1
ATOM 1746 O O . THR A 1 210 ? 58.125 0.803 -106.403 1.00 46.47 210 THR A O 1
ATOM 1749 N N . ALA A 1 211 ? 58.455 2.375 -104.846 1.00 46.28 211 ALA A N 1
ATOM 1750 C CA . ALA A 1 211 ? 57.994 3.492 -105.684 1.00 46.28 211 ALA A CA 1
ATOM 1751 C C . ALA A 1 211 ? 59.101 4.253 -106.451 1.00 46.28 211 ALA A C 1
ATOM 1753 O O . ALA A 1 211 ? 58.791 5.171 -107.206 1.00 46.28 211 ALA A O 1
ATOM 1754 N N . THR A 1 212 ? 60.382 3.888 -106.313 1.00 45.31 212 THR A N 1
ATOM 1755 C CA . THR A 1 212 ? 61.511 4.588 -106.974 1.00 45.31 212 THR A CA 1
ATOM 1756 C C . THR A 1 212 ? 62.223 3.778 -108.067 1.00 45.31 212 THR A C 1
ATOM 1758 O O . THR A 1 212 ? 63.291 4.175 -108.527 1.00 45.31 212 THR A O 1
ATOM 1761 N N . SER A 1 213 ? 61.630 2.683 -108.564 1.00 46.16 213 SER A N 1
ATOM 1762 C CA . SER A 1 213 ? 62.212 1.871 -109.649 1.00 46.16 213 SER A CA 1
ATOM 1763 C C . SER A 1 213 ? 61.327 1.774 -110.898 1.00 46.16 213 SER A C 1
ATOM 1765 O O . SER A 1 213 ? 61.062 0.682 -111.391 1.00 46.16 213 SER A O 1
ATOM 1767 N N . SER A 1 214 ? 60.877 2.904 -111.439 1.00 48.09 214 SER A N 1
ATOM 1768 C CA . SER A 1 214 ? 60.464 2.989 -112.847 1.00 48.09 214 SER A CA 1
ATOM 1769 C C . SER A 1 214 ? 60.269 4.444 -113.251 1.00 48.09 214 SER A C 1
ATOM 1771 O O . SER A 1 214 ? 59.242 5.027 -112.927 1.00 48.09 214 SER A O 1
ATOM 1773 N N . THR A 1 215 ? 61.239 5.037 -113.948 1.00 41.47 215 THR A N 1
ATOM 1774 C CA . THR A 1 215 ? 61.041 5.619 -115.290 1.00 41.47 215 THR A CA 1
ATOM 1775 C C . THR A 1 215 ? 62.423 5.928 -115.867 1.00 41.47 215 THR A C 1
ATOM 1777 O O . THR A 1 215 ? 63.085 6.897 -115.507 1.00 41.47 215 THR A O 1
ATOM 1780 N N . SER A 1 216 ? 62.861 5.016 -116.730 1.00 41.28 216 SER A N 1
ATOM 1781 C CA . SER A 1 216 ? 63.947 5.166 -117.688 1.00 41.28 216 SER A CA 1
ATOM 1782 C C . SER A 1 216 ? 63.352 5.669 -119.009 1.00 41.28 216 SER A C 1
ATOM 1784 O O . SER A 1 216 ? 62.231 5.289 -119.340 1.00 41.28 216 SER A O 1
ATOM 1786 N N . ALA A 1 217 ? 64.157 6.435 -119.750 1.00 39.72 217 ALA A N 1
ATOM 1787 C CA . ALA A 1 217 ? 64.113 6.646 -121.200 1.00 39.72 217 ALA A CA 1
ATOM 1788 C C . ALA A 1 217 ? 62.969 7.490 -121.798 1.00 39.72 217 ALA A C 1
ATOM 1790 O O . ALA A 1 217 ? 61.872 6.993 -122.041 1.00 39.72 217 ALA A O 1
ATOM 1791 N N . ALA A 1 218 ? 63.302 8.732 -122.168 1.00 39.78 218 ALA A N 1
ATOM 1792 C CA . ALA A 1 218 ? 63.284 9.226 -123.554 1.00 39.78 218 ALA A CA 1
ATOM 1793 C C . ALA A 1 218 ? 63.989 10.589 -123.631 1.00 39.78 218 ALA A C 1
ATOM 1795 O O . ALA A 1 218 ? 63.690 11.448 -122.772 1.00 39.78 218 ALA A O 1
#

Radius of gyration: 55.33 Å; chains: 1; bounding box: 98×72×177 Å

pLDDT: mean 74.85, std 20.08, range [33.69, 94.81]

Foldseek 3Di:
DDDDDDDDDDDDPPPPDPDLVVVLVVLVVVLVVVVVVVPDPPDPPCVVVNVVSLVVNLVSLVVVLVVLVVVLVVLVVVLCLLPPPDPVSNPDDPVVSVVSVVVNVVSVVVNVVSVVVVVVSVVVVVVVVVVVVVVVVVVVVVVVVVVVVVVVVVVVVVVVVVVVVVVVVVVVVVVVVVVVVVVVVVVVVVVVVVVVVVVVVVVVVVVVVPPPPDDDDD

Secondary structure (DSSP, 8-state):
----------------PPPHHHHHHHHHHHHHHHHHTTT----HHHHHHHHHHHHHHHHHHHHHHHHHHHHHHHHHHHHHHHS-S-TTT--S-HHHHHHHHHHHHHHHHHHHHHHHHHHHHHHHHHHHHHHHHHHHHHHHHHHHHHHHHHHHHHHHHHHHHHHHHHHHHHHHHHHHHHHHHHHHHHHHHHHHHHHHHHHHHHHHHHHHTTSSS-----